Protein AF-A0A0L0T2F2-F1 (afdb_monomer)

Secondary structure (DSSP, 8-state):
------------------------STTSSS-TTT-PPPTTSPPPP-S-PPPTT---S------TT--HHHHHH-----PPPTT-PPPB-HHHHHHHHHHTT--SHHHHHHHHHHS-PBPP---TTTS--TTTS----HHHH-TT---SPPPPPPPPHHHHHTTHHHHHHHHHHHHHHHHHHHHHHHHHT----GGGGSPP--PPPP----GGGS-TTTS---GGGTTPPPSS-TT-----

Nearest PDB structures (foldseek):
  8iyj-assembly1_J2  TM=2.774E-01  e=7.964E-08  Mus musculus
  8g2z-assembly1_5H  TM=3.128E-01  e=9.846E-07  Tetrahymena thermophila CU428
  8iyj-assembly1_J3  TM=2.813E-01  e=6.270E-07  Mus musculus
  8iyj-assembly1_J4  TM=2.784E-01  e=2.763E-06  Mus musculus
  9cpc-assembly1_5X  TM=2.469E-01  e=6.687E-07  Sus scrofa

Structure (mmCIF, N/CA/C/O backbone):
data_AF-A0A0L0T2F2-F1
#
_entry.id   AF-A0A0L0T2F2-F1
#
loop_
_atom_site.group_PDB
_atom_site.id
_atom_site.type_symbol
_atom_site.label_atom_id
_atom_site.label_alt_id
_atom_site.label_comp_id
_atom_site.label_asym_id
_atom_site.label_entity_id
_atom_site.label_seq_id
_atom_site.pdbx_PDB_ins_code
_atom_site.Cartn_x
_atom_site.Cartn_y
_atom_site.Cartn_z
_atom_site.occupancy
_atom_site.B_iso_or_equiv
_atom_site.auth_seq_id
_atom_site.auth_comp_id
_atom_site.auth_asym_id
_atom_site.auth_atom_id
_atom_site.pdbx_PDB_model_num
ATOM 1 N N . MET A 1 1 ? -26.646 -42.343 70.772 1.00 41.06 1 MET A N 1
ATOM 2 C CA . MET A 1 1 ? -25.331 -41.733 71.063 1.00 41.06 1 MET A CA 1
ATOM 3 C C . MET A 1 1 ? -25.138 -40.553 70.122 1.00 41.06 1 MET A C 1
ATOM 5 O O . MET A 1 1 ? -24.965 -40.763 68.932 1.00 41.06 1 MET A O 1
ATOM 9 N N . LEU A 1 2 ? -25.272 -39.330 70.637 1.00 42.78 2 LEU A N 1
ATOM 10 C CA . LEU A 1 2 ? -25.052 -38.066 69.923 1.00 42.78 2 LEU A CA 1
ATOM 11 C C . LEU A 1 2 ? -23.866 -37.360 70.599 1.00 42.78 2 LEU A C 1
ATOM 13 O O . LEU A 1 2 ? -23.831 -37.353 71.833 1.00 42.78 2 LEU A O 1
ATOM 17 N N . PRO A 1 3 ? -22.895 -36.795 69.862 1.00 50.59 3 PRO A N 1
ATOM 18 C CA . PRO A 1 3 ? -21.767 -36.121 70.483 1.00 50.59 3 PRO A CA 1
ATOM 19 C C . PRO A 1 3 ? -22.150 -34.724 70.990 1.00 50.59 3 PRO A C 1
ATOM 21 O O . PRO A 1 3 ? -22.833 -33.945 70.325 1.00 50.59 3 PRO A O 1
ATOM 24 N N . SER A 1 4 ? -21.684 -34.448 72.206 1.00 44.94 4 SER A N 1
ATOM 25 C CA . SER A 1 4 ? -21.848 -33.221 72.984 1.00 44.94 4 SER A CA 1
ATOM 26 C C . SER A 1 4 ? -21.108 -32.038 72.348 1.00 44.94 4 SER A C 1
ATOM 28 O O . SER A 1 4 ? -19.920 -32.126 72.039 1.00 44.94 4 SER A O 1
ATOM 30 N N . ALA A 1 5 ? -21.808 -30.918 72.158 1.00 49.09 5 ALA A N 1
ATOM 31 C CA . ALA A 1 5 ? -21.256 -29.693 71.592 1.00 49.09 5 ALA A CA 1
ATOM 32 C C . ALA A 1 5 ? -20.522 -28.865 72.663 1.00 49.09 5 ALA A C 1
ATOM 34 O O . ALA A 1 5 ? -21.134 -28.285 73.563 1.00 49.09 5 ALA A O 1
ATOM 35 N N . HIS A 1 6 ? -19.197 -28.758 72.541 1.00 45.25 6 HIS A N 1
ATOM 36 C CA . HIS A 1 6 ? -18.384 -27.853 73.350 1.00 45.25 6 HIS A CA 1
ATOM 37 C C . HIS A 1 6 ? -18.649 -26.384 72.984 1.00 45.25 6 HIS A C 1
ATOM 39 O O . HIS A 1 6 ? -18.250 -25.891 71.929 1.00 45.25 6 HIS A O 1
ATOM 45 N N . LYS A 1 7 ? -19.291 -25.658 73.902 1.00 45.12 7 LYS A N 1
ATOM 46 C CA . LYS A 1 7 ? -19.496 -24.206 73.838 1.00 45.12 7 LYS A CA 1
ATOM 47 C C . LYS A 1 7 ? -18.193 -23.495 74.240 1.00 45.12 7 LYS A C 1
ATOM 49 O O . LYS A 1 7 ? -17.866 -23.423 75.423 1.00 45.12 7 LYS A O 1
ATOM 54 N N . LYS A 1 8 ? -17.434 -22.970 73.271 1.00 47.53 8 LYS A N 1
ATOM 55 C CA . LYS A 1 8 ? -16.303 -22.065 73.545 1.00 47.53 8 LYS A CA 1
ATOM 56 C C . LYS A 1 8 ? -16.853 -20.747 74.101 1.00 47.53 8 LYS A C 1
ATOM 58 O O . LYS A 1 8 ? -17.561 -20.027 73.403 1.00 47.53 8 LYS A O 1
ATOM 63 N N . LYS A 1 9 ? -16.546 -20.440 75.364 1.00 42.75 9 LYS A N 1
ATOM 64 C CA . LYS A 1 9 ? -16.766 -19.111 75.948 1.00 42.75 9 LYS A CA 1
ATOM 65 C C . LYS A 1 9 ? -15.720 -18.169 75.349 1.00 42.75 9 LYS A C 1
ATOM 67 O O . LYS A 1 9 ? -14.550 -18.266 75.699 1.00 42.75 9 LYS A O 1
ATOM 72 N N . SER A 1 10 ? -16.120 -17.289 74.434 1.00 42.56 10 SER A N 1
ATOM 73 C CA . SER A 1 10 ? -15.288 -16.148 74.053 1.00 42.56 10 SER A CA 1
ATOM 74 C C . SER A 1 10 ? -15.302 -15.150 75.209 1.00 42.56 10 SER A C 1
ATOM 76 O O . SER A 1 10 ? -16.353 -14.601 75.543 1.00 42.56 10 SER A O 1
ATOM 78 N N . SER A 1 11 ? -14.152 -14.945 75.845 1.00 42.84 11 SER A N 1
ATOM 79 C CA . SER A 1 11 ? -13.936 -13.876 76.814 1.00 42.84 11 SER A CA 1
ATOM 80 C C . SER A 1 11 ? -14.129 -12.527 76.125 1.00 42.84 11 SER A C 1
ATOM 82 O O . SER A 1 11 ? -13.359 -12.165 75.235 1.00 42.84 11 SER A O 1
ATOM 84 N N . ALA A 1 12 ? -15.166 -11.793 76.524 1.00 38.34 12 ALA A N 1
ATOM 85 C CA . ALA A 1 12 ? -15.341 -10.404 76.136 1.00 38.34 12 ALA A CA 1
ATOM 86 C C . ALA A 1 12 ? -14.236 -9.579 76.809 1.00 38.34 12 ALA A C 1
ATOM 88 O O . ALA A 1 12 ? -14.260 -9.356 78.018 1.00 38.34 12 ALA A O 1
ATOM 89 N N . ILE A 1 13 ? -13.239 -9.175 76.024 1.00 35.88 13 ILE A N 1
ATOM 90 C CA . ILE A 1 13 ? -12.287 -8.140 76.417 1.00 35.88 13 ILE A CA 1
ATOM 91 C C . ILE A 1 13 ? -13.046 -6.819 76.317 1.00 35.88 13 ILE A C 1
ATOM 93 O O . ILE A 1 13 ? -13.280 -6.297 75.229 1.00 35.88 13 ILE A O 1
ATOM 97 N N . THR A 1 14 ? -13.482 -6.310 77.465 1.00 43.16 14 THR A N 1
ATOM 98 C CA . THR A 1 14 ? -14.065 -4.976 77.603 1.00 43.16 14 THR A CA 1
ATOM 99 C C . THR A 1 14 ? -12.946 -3.944 77.461 1.00 43.16 14 THR A C 1
ATOM 101 O O . THR A 1 14 ? -12.332 -3.541 78.445 1.00 43.16 14 THR A O 1
ATOM 104 N N . SER A 1 15 ? -12.634 -3.531 76.232 1.00 40.81 15 SER A N 1
ATOM 105 C CA . SER A 1 15 ? -11.804 -2.349 76.000 1.00 40.81 15 SER A CA 1
ATOM 106 C C . SER A 1 15 ? -12.685 -1.104 76.067 1.00 40.81 15 SER A C 1
ATOM 108 O O . SER A 1 15 ? -13.567 -0.916 75.229 1.00 40.81 15 SER A O 1
ATOM 110 N N . TYR A 1 16 ? -12.430 -0.270 77.073 1.00 36.91 16 TYR A N 1
ATOM 111 C CA . TYR A 1 16 ? -12.968 1.079 77.215 1.00 36.91 16 TYR A CA 1
ATOM 112 C C . TYR A 1 16 ? -12.728 1.889 75.933 1.00 36.91 16 TYR A C 1
ATOM 114 O O . TYR A 1 16 ? -11.604 2.292 75.642 1.00 36.91 16 TYR A O 1
ATOM 122 N N . ALA A 1 17 ? -13.790 2.158 75.182 1.00 36.34 17 ALA A N 1
ATOM 123 C CA . ALA A 1 17 ? -13.815 3.206 74.176 1.00 36.34 17 ALA A CA 1
ATOM 124 C C . ALA A 1 17 ? -15.160 3.918 74.300 1.00 36.34 17 ALA A C 1
ATOM 126 O O . ALA A 1 17 ? -16.213 3.291 74.227 1.00 36.34 17 ALA A O 1
ATOM 127 N N . ALA A 1 18 ? -15.075 5.215 74.577 1.00 38.19 18 ALA A N 1
ATOM 128 C CA . ALA A 1 18 ? -16.167 6.098 74.937 1.00 38.19 18 ALA A CA 1
ATOM 129 C C . ALA A 1 18 ? -17.415 5.930 74.055 1.00 38.19 18 ALA A C 1
ATOM 131 O O . ALA A 1 18 ? -17.359 6.033 72.827 1.00 38.19 18 ALA A O 1
ATOM 132 N N . ASP A 1 19 ? -18.543 5.738 74.736 1.00 43.72 19 ASP A N 1
ATOM 133 C CA . ASP A 1 19 ? -19.897 5.846 74.216 1.00 43.72 19 ASP A CA 1
ATOM 134 C C . ASP A 1 19 ? -20.134 7.236 73.601 1.00 43.72 19 ASP A C 1
ATOM 136 O O . ASP A 1 19 ? -20.563 8.175 74.270 1.00 43.72 19 ASP A O 1
ATOM 140 N N . PHE A 1 20 ? -19.909 7.370 72.295 1.00 37.53 20 PHE A N 1
ATOM 141 C CA . PHE A 1 20 ? -20.473 8.459 71.503 1.00 37.53 20 PHE A CA 1
ATOM 142 C C . PHE A 1 20 ? -21.606 7.917 70.635 1.00 37.53 20 PHE A C 1
ATOM 144 O O . PHE A 1 20 ? -21.408 7.521 69.491 1.00 37.53 20 PHE A O 1
ATOM 151 N N . GLY A 1 21 ? -22.816 7.944 71.196 1.00 39.81 21 GLY A N 1
ATOM 152 C CA . GLY A 1 21 ? -24.065 7.928 70.438 1.00 39.81 21 GLY A CA 1
ATOM 153 C C . GLY A 1 21 ? -24.438 6.583 69.820 1.00 39.81 21 GLY A C 1
ATOM 154 O O . GLY A 1 21 ? -24.109 6.285 68.674 1.00 39.81 21 GLY A O 1
ATOM 155 N N . ARG A 1 22 ? -25.272 5.818 70.531 1.00 43.34 22 ARG A N 1
ATOM 156 C CA . ARG A 1 22 ? -26.102 4.786 69.900 1.00 43.34 22 ARG A CA 1
ATOM 157 C C . ARG A 1 22 ? -26.956 5.424 68.799 1.00 43.34 22 ARG A C 1
ATOM 159 O O . ARG A 1 22 ? -27.932 6.105 69.099 1.00 43.34 22 ARG A O 1
ATOM 166 N N . VAL A 1 23 ? -26.649 5.136 67.535 1.00 42.62 23 VAL A N 1
ATOM 167 C CA . VAL A 1 23 ? -27.650 5.187 66.465 1.00 42.62 23 VAL A CA 1
ATOM 168 C C . VAL A 1 23 ? -28.259 3.796 66.373 1.00 42.62 23 VAL A C 1
ATOM 170 O O . VAL A 1 23 ? -27.690 2.863 65.813 1.00 42.62 23 VAL A O 1
ATOM 173 N N . SER A 1 24 ? -29.416 3.665 67.012 1.00 46.19 24 SER A N 1
ATOM 174 C CA . SER A 1 24 ? -30.336 2.559 66.796 1.00 46.19 24 SER A CA 1
ATOM 175 C C . SER A 1 24 ? -30.819 2.567 65.337 1.00 46.19 24 SER A C 1
ATOM 177 O O . SER A 1 24 ? -31.112 3.614 64.761 1.00 46.19 24 SER A O 1
ATOM 179 N N . SER A 1 25 ? -30.952 1.369 64.775 1.00 48.41 25 SER A N 1
ATOM 180 C CA . SER A 1 25 ? -31.388 1.029 63.418 1.00 48.41 25 SER A CA 1
ATOM 181 C C . SER A 1 25 ? -30.290 0.994 62.343 1.00 48.41 25 SER A C 1
ATOM 183 O O . SER A 1 25 ? -29.697 1.987 61.928 1.00 48.41 25 SER A O 1
ATOM 185 N N . SER A 1 26 ? -30.120 -0.205 61.796 1.00 53.88 26 SER A N 1
ATOM 186 C CA . SER A 1 26 ? -29.356 -0.567 60.599 1.00 53.88 26 SER A CA 1
ATOM 187 C C . SER A 1 26 ? -29.778 0.166 59.311 1.00 53.88 26 SER A C 1
ATOM 189 O O . SER A 1 26 ? -29.287 -0.161 58.235 1.00 53.88 26 SER A O 1
ATOM 191 N N . ARG A 1 27 ? -30.678 1.157 59.387 1.00 52.94 27 ARG A N 1
ATOM 192 C CA . ARG A 1 27 ? -31.197 1.908 58.233 1.00 52.94 27 ARG A CA 1
ATOM 193 C C . ARG A 1 27 ? -30.375 3.155 57.894 1.00 52.94 27 ARG A C 1
ATOM 195 O O . ARG A 1 27 ? -30.535 3.700 56.810 1.00 52.94 27 ARG A O 1
ATOM 202 N N . GLY A 1 28 ? -29.506 3.610 58.802 1.00 54.53 28 GLY A N 1
ATOM 203 C CA . GLY A 1 28 ? -28.673 4.801 58.596 1.00 54.53 28 GLY A CA 1
ATOM 204 C C . GLY A 1 28 ? -27.352 4.547 57.864 1.00 54.53 28 GLY A C 1
ATOM 205 O O . GLY A 1 28 ? -26.747 5.500 57.395 1.00 54.53 28 GLY A O 1
ATOM 206 N N . ALA A 1 29 ? -26.900 3.292 57.755 1.00 61.50 29 ALA A N 1
ATOM 207 C CA . ALA A 1 29 ? -25.577 2.964 57.210 1.00 61.50 29 ALA A CA 1
ATOM 208 C C . ALA A 1 29 ? -25.513 2.954 55.670 1.00 61.50 29 ALA A C 1
ATOM 210 O O . ALA A 1 29 ? -24.441 3.146 55.107 1.00 61.50 29 ALA A O 1
ATOM 211 N N . SER A 1 30 ? -26.645 2.751 54.986 1.00 67.31 30 SER A N 1
ATOM 212 C CA . SER A 1 30 ? -26.715 2.760 53.517 1.00 67.31 30 SER A CA 1
ATOM 213 C C . SER A 1 30 ? -27.024 4.138 52.925 1.00 67.31 30 SER A C 1
ATOM 215 O O . SER A 1 30 ? -26.712 4.398 51.765 1.00 67.31 30 SER A O 1
ATOM 217 N N . ASN A 1 31 ? -27.630 5.041 53.706 1.00 79.75 31 ASN A N 1
ATOM 218 C CA . ASN A 1 31 ? -27.996 6.374 53.238 1.00 79.75 31 ASN A CA 1
ATOM 219 C C . ASN A 1 31 ? -26.844 7.362 53.463 1.00 79.75 31 ASN A C 1
ATOM 221 O O . ASN A 1 31 ? -26.606 7.816 54.583 1.00 79.75 31 ASN A O 1
ATOM 225 N N . THR A 1 32 ? -26.179 7.751 52.375 1.00 80.56 32 THR A N 1
ATOM 226 C CA . THR A 1 32 ? -25.014 8.6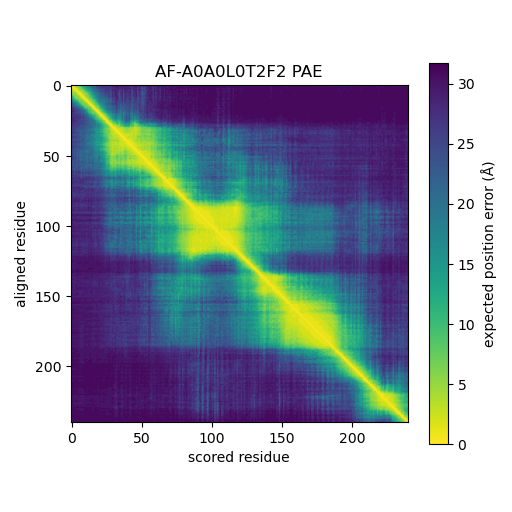52 52.367 1.00 80.56 32 THR A CA 1
ATOM 227 C C . THR A 1 32 ? -25.268 10.021 53.005 1.00 80.56 32 THR A C 1
ATOM 229 O O . THR A 1 32 ? -24.313 10.668 53.440 1.00 80.56 32 THR A O 1
ATOM 232 N N . LEU A 1 33 ? -26.529 10.463 53.078 1.00 81.94 33 LEU A N 1
ATOM 233 C CA . LEU A 1 33 ? -26.928 11.745 53.666 1.00 81.94 33 LEU A CA 1
ATOM 234 C C . LEU A 1 33 ? -27.026 11.692 55.196 1.00 81.94 33 LEU A C 1
ATOM 236 O O . LEU A 1 33 ? -26.877 12.715 55.857 1.00 81.94 33 LEU A O 1
ATOM 240 N N . LEU A 1 34 ? -27.279 10.508 55.760 1.00 82.81 34 LEU A N 1
ATOM 241 C CA . LEU A 1 34 ? -27.463 10.313 57.203 1.00 82.81 34 LEU A CA 1
ATOM 242 C C . LEU A 1 34 ? -26.160 9.917 57.914 1.00 82.81 34 LEU A C 1
ATOM 244 O O . LEU A 1 34 ? -26.067 10.004 59.140 1.00 82.81 34 LEU A O 1
ATOM 248 N N . VAL A 1 35 ? -25.142 9.505 57.155 1.00 81.81 35 VAL A N 1
ATOM 249 C CA . VAL A 1 35 ? -23.840 9.085 57.680 1.00 81.81 35 VAL A CA 1
ATOM 250 C C . VAL A 1 35 ? -22.965 10.305 57.973 1.00 81.81 35 VAL A C 1
ATOM 252 O O . VAL A 1 35 ? -22.478 10.991 57.071 1.00 81.81 35 VAL A O 1
ATOM 255 N N . LYS A 1 36 ? -22.726 10.557 59.263 1.00 83.50 36 LYS A N 1
ATOM 256 C CA . LYS A 1 36 ? -21.831 11.623 59.734 1.00 83.50 36 LYS A CA 1
ATOM 257 C C . LYS A 1 36 ? -20.381 11.300 59.368 1.00 83.50 36 LYS A C 1
ATOM 259 O O . LYS A 1 36 ? -19.914 10.186 59.598 1.00 83.50 36 LYS A O 1
ATOM 264 N N . SER A 1 37 ? -19.659 12.280 58.824 1.00 82.06 37 SER A N 1
ATOM 265 C CA . SER A 1 37 ? -18.233 12.119 58.531 1.00 82.06 37 SER A CA 1
ATOM 266 C C . SER A 1 37 ? -17.421 12.159 59.829 1.00 82.06 37 SER A C 1
ATOM 268 O O . SER A 1 37 ? -17.512 13.155 60.550 1.00 82.06 37 SER A O 1
ATOM 270 N N . PRO A 1 38 ? -16.608 11.136 60.136 1.00 84.38 38 PRO A N 1
ATOM 271 C CA . PRO A 1 38 ? -15.647 11.228 61.227 1.00 84.38 38 PRO A CA 1
ATOM 272 C C . PRO A 1 38 ? -14.576 12.276 60.892 1.00 84.38 38 PRO A C 1
ATOM 274 O O . PRO A 1 38 ? -14.114 12.366 59.754 1.00 84.38 38 PRO A O 1
ATOM 277 N N . VAL A 1 39 ? -14.173 13.072 61.882 1.00 89.56 39 VAL A N 1
ATOM 278 C CA . VAL A 1 39 ? -13.089 14.051 61.718 1.00 89.56 39 VAL A CA 1
ATOM 279 C C . VAL A 1 39 ? -11.751 13.311 61.667 1.00 89.56 39 VAL A C 1
ATOM 281 O O . VAL A 1 39 ? -11.496 12.426 62.482 1.00 89.56 39 VAL A O 1
ATOM 284 N N . GLY A 1 40 ? -10.905 13.651 60.691 1.00 90.69 40 GLY A N 1
ATOM 285 C CA . GLY A 1 40 ? -9.560 13.079 60.546 1.00 90.69 40 GLY A CA 1
ATOM 286 C C . GLY A 1 40 ? -9.499 11.651 59.987 1.00 90.69 40 GLY A C 1
ATOM 287 O O . GLY A 1 40 ? -8.421 11.067 59.952 1.00 90.69 40 GLY A O 1
ATOM 288 N N . LYS A 1 41 ? -10.622 11.073 59.538 1.00 86.81 41 LYS A N 1
ATOM 289 C CA . LYS A 1 41 ? -10.670 9.760 58.872 1.00 86.81 41 LYS A CA 1
ATOM 290 C C . LYS A 1 41 ? -11.384 9.864 57.527 1.00 86.81 41 LYS A C 1
ATOM 292 O O . LYS A 1 41 ? -12.174 10.779 57.301 1.00 86.81 41 LYS A O 1
ATOM 297 N N . ALA A 1 42 ? -11.129 8.901 56.644 1.00 84.94 42 ALA A N 1
ATOM 298 C CA . ALA A 1 42 ? -11.908 8.762 55.420 1.00 84.94 42 ALA A CA 1
ATOM 299 C C . ALA A 1 42 ? -13.391 8.520 55.751 1.00 84.94 42 ALA A C 1
ATOM 301 O O . ALA A 1 42 ? -13.722 7.886 56.760 1.00 84.94 42 ALA A O 1
ATOM 302 N N . ARG A 1 43 ? -14.289 9.027 54.898 1.00 83.88 43 ARG A N 1
ATOM 303 C CA . ARG A 1 43 ? -15.729 8.781 55.041 1.00 83.88 43 ARG A CA 1
ATOM 304 C C . ARG A 1 43 ? -15.986 7.270 54.960 1.00 83.88 43 ARG A C 1
ATOM 306 O O . ARG A 1 43 ? -15.461 6.634 54.045 1.00 83.88 43 ARG A O 1
ATOM 313 N N . PRO A 1 44 ? -16.776 6.694 55.879 1.00 81.50 44 PRO A N 1
ATOM 314 C CA . PRO A 1 44 ? -17.091 5.275 55.828 1.00 81.50 44 PRO A CA 1
ATOM 315 C C . PRO A 1 44 ? -17.911 4.963 54.573 1.00 81.50 44 PRO A C 1
ATOM 317 O O . PRO A 1 44 ? -18.705 5.786 54.103 1.00 81.50 44 PRO A O 1
ATOM 320 N N . THR A 1 45 ? -17.711 3.773 54.017 1.00 84.44 45 THR A N 1
ATOM 321 C CA . THR A 1 45 ? -18.448 3.339 52.834 1.00 84.44 45 THR A CA 1
ATOM 322 C C . THR A 1 45 ? -19.907 3.069 53.188 1.00 84.44 45 THR A C 1
ATOM 324 O O . THR A 1 45 ? -20.220 2.451 54.200 1.00 84.44 45 THR A O 1
ATOM 327 N N . CYS A 1 46 ? -20.815 3.567 52.349 1.00 84.12 46 CYS A N 1
ATOM 328 C CA . CYS A 1 46 ? -22.263 3.361 52.494 1.00 84.12 46 CYS A CA 1
ATOM 329 C C . CYS A 1 46 ? -22.774 2.223 51.592 1.00 84.12 46 CYS A C 1
ATOM 331 O O . CYS A 1 46 ? -23.976 2.019 51.445 1.00 84.12 46 CYS A O 1
ATOM 333 N N . TYR A 1 47 ? -21.850 1.503 50.953 1.00 84.19 47 TYR A N 1
ATOM 334 C CA . TYR A 1 47 ? -22.123 0.408 50.034 1.00 84.19 47 TYR A CA 1
ATOM 335 C C . TYR A 1 47 ? -21.549 -0.883 50.599 1.00 84.19 47 TYR A C 1
ATOM 337 O O . TYR A 1 47 ? -20.520 -0.868 51.278 1.00 84.19 47 TYR A O 1
ATOM 345 N N . THR A 1 48 ? -22.190 -2.002 50.276 1.00 85.31 48 THR A N 1
ATOM 346 C CA . THR A 1 48 ? -21.651 -3.328 50.566 1.00 85.31 48 THR A CA 1
ATOM 347 C C . THR A 1 48 ? -20.408 -3.537 49.714 1.00 85.31 48 THR A C 1
ATOM 349 O O . THR A 1 48 ? -20.500 -3.733 48.502 1.00 85.31 48 THR A O 1
ATOM 352 N N . LEU A 1 49 ? -19.241 -3.432 50.344 1.00 87.12 49 LEU A N 1
ATOM 353 C CA . LEU A 1 49 ? -17.983 -3.717 49.680 1.00 87.12 49 LEU A CA 1
ATOM 354 C C . LEU A 1 49 ? -17.762 -5.235 49.589 1.00 87.12 49 LEU A C 1
ATOM 356 O O . LEU A 1 49 ? -18.215 -5.976 50.467 1.00 87.12 49 LEU A O 1
ATOM 360 N N . PRO A 1 50 ? -17.064 -5.698 48.541 1.00 92.06 50 PRO A N 1
ATOM 361 C CA . PRO A 1 50 ? -16.494 -7.038 48.492 1.00 92.06 50 PRO A CA 1
ATOM 362 C C . PRO A 1 50 ? -15.639 -7.373 49.728 1.00 92.06 50 PRO A C 1
ATOM 364 O O . PRO A 1 50 ? -15.209 -6.481 50.458 1.00 92.06 50 PRO A O 1
ATOM 367 N N . CYS A 1 51 ? -15.387 -8.671 49.935 1.00 90.31 51 CYS A N 1
ATOM 368 C CA . CYS A 1 51 ? -14.507 -9.180 50.995 1.00 90.31 51 CYS A CA 1
ATOM 369 C C . CYS A 1 51 ? -13.133 -8.482 50.983 1.00 90.3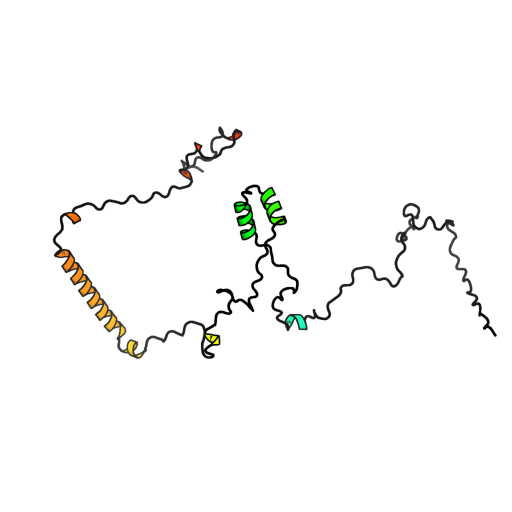1 51 CYS A C 1
ATOM 371 O O . CYS A 1 51 ? -12.682 -8.039 49.930 1.00 90.31 51 CYS A O 1
ATOM 373 N N . ASP A 1 52 ? -12.449 -8.449 52.127 1.00 90.94 52 ASP A N 1
ATOM 374 C CA . ASP A 1 52 ? -11.151 -7.776 52.311 1.00 90.94 52 ASP A CA 1
ATOM 375 C C . ASP A 1 52 ? -10.038 -8.325 51.389 1.00 90.94 52 ASP A C 1
ATOM 377 O O . ASP A 1 52 ? -9.085 -7.631 51.056 1.00 90.94 52 ASP A O 1
ATOM 381 N N . GLU A 1 53 ? -10.196 -9.553 50.884 1.00 95.12 53 GLU A N 1
ATOM 382 C CA . GLU A 1 53 ? -9.293 -10.158 49.890 1.00 95.12 53 GLU A CA 1
ATOM 383 C C . GLU A 1 53 ? -9.516 -9.648 48.450 1.00 95.12 53 GLU A C 1
ATOM 385 O O . GLU A 1 53 ? -8.786 -10.015 47.525 1.00 95.12 53 GLU A O 1
ATOM 390 N N . HIS A 1 54 ? -10.537 -8.822 48.213 1.00 93.25 54 HIS A N 1
ATOM 391 C CA . HIS A 1 54 ? -10.842 -8.301 46.887 1.00 93.25 54 HIS A CA 1
ATOM 392 C C . HIS A 1 54 ? -9.878 -7.181 46.485 1.00 93.25 54 HIS A C 1
ATOM 394 O O . HIS A 1 54 ? -9.878 -6.086 47.048 1.00 93.25 54 HIS A O 1
ATOM 400 N N . VAL A 1 55 ? -9.111 -7.426 45.425 1.00 93.56 55 VAL A N 1
ATOM 401 C CA . VAL A 1 55 ? -8.241 -6.415 44.821 1.00 93.56 55 VAL A CA 1
ATOM 402 C C . VAL A 1 55 ? -9.036 -5.584 43.819 1.00 93.56 55 VAL A C 1
ATOM 404 O O . VAL A 1 55 ? -9.474 -6.086 42.784 1.00 93.56 55 VAL A O 1
ATOM 407 N N . TYR A 1 56 ? -9.185 -4.294 44.107 1.00 91.00 56 TYR A N 1
ATOM 408 C CA . TYR A 1 56 ? -9.803 -3.346 43.185 1.00 91.00 56 TYR A CA 1
ATOM 409 C C . TYR A 1 56 ? -8.888 -3.036 41.994 1.00 91.00 56 TYR A C 1
ATOM 411 O O . TYR A 1 56 ? -7.665 -2.968 42.114 1.00 91.00 56 TYR A O 1
ATOM 419 N N . GLY A 1 57 ? -9.504 -2.782 40.841 1.00 93.19 57 GLY A N 1
ATOM 420 C CA . GLY A 1 57 ? -8.814 -2.434 39.600 1.00 93.19 57 GLY A CA 1
ATOM 421 C C . GLY A 1 57 ? -8.958 -3.502 38.519 1.00 93.19 57 GLY A C 1
ATOM 422 O O . GLY A 1 57 ? -9.526 -4.572 38.725 1.00 93.19 57 GLY A O 1
ATOM 423 N N . LYS A 1 58 ? -8.464 -3.193 37.317 1.00 89.62 58 LYS A N 1
ATOM 424 C CA . LYS A 1 58 ? -8.461 -4.135 36.196 1.00 89.62 58 LYS A CA 1
ATOM 425 C C . LYS A 1 58 ? -7.155 -4.919 36.211 1.00 89.62 58 LYS A C 1
ATOM 427 O O . LYS A 1 58 ? -6.092 -4.338 35.998 1.00 89.62 58 LYS A O 1
ATOM 432 N N . LYS A 1 59 ? -7.233 -6.236 36.412 1.00 88.56 59 LYS A N 1
ATOM 433 C CA . LYS A 1 59 ? -6.075 -7.114 36.230 1.00 88.56 59 LYS A CA 1
ATOM 434 C C . LYS A 1 59 ? -5.580 -6.993 34.787 1.00 88.56 59 LYS A C 1
ATOM 436 O O . LYS A 1 59 ? -6.357 -7.098 33.839 1.00 88.56 59 LYS A O 1
ATOM 441 N N . VAL A 1 60 ? -4.285 -6.740 34.626 1.00 86.88 60 VAL A N 1
ATOM 442 C CA . VAL A 1 60 ? -3.645 -6.784 33.311 1.00 86.88 60 VAL A CA 1
ATOM 443 C C . VAL A 1 60 ? -3.353 -8.245 33.004 1.00 86.88 60 VAL A C 1
ATOM 445 O O . VAL A 1 60 ? -2.357 -8.801 33.468 1.00 86.88 60 VAL A O 1
ATOM 448 N N . ASP A 1 61 ? -4.243 -8.872 32.242 1.00 83.25 61 ASP A N 1
ATOM 449 C CA . ASP A 1 61 ? -4.031 -10.222 31.735 1.00 83.25 61 ASP A CA 1
ATOM 450 C C . ASP A 1 61 ? -2.958 -10.177 30.647 1.00 83.25 61 ASP A C 1
ATOM 452 O O . ASP A 1 61 ? -3.228 -9.915 29.474 1.00 83.25 61 ASP A O 1
ATOM 456 N N . ARG A 1 62 ? -1.703 -10.395 31.049 1.00 80.69 62 ARG A N 1
ATOM 457 C CA . ARG A 1 62 ? -0.617 -10.618 30.096 1.00 80.69 62 ARG A CA 1
ATOM 458 C C . ARG A 1 62 ? -0.836 -11.974 29.451 1.00 80.69 62 ARG A C 1
ATOM 460 O O . ARG A 1 62 ? -0.898 -12.986 30.152 1.00 80.69 62 ARG A O 1
ATOM 467 N N . ARG A 1 63 ? -0.937 -12.007 28.122 1.00 80.00 63 ARG A N 1
ATOM 468 C CA . ARG A 1 63 ? -0.961 -13.287 27.422 1.00 80.00 63 ARG A CA 1
ATOM 469 C C . ARG A 1 63 ? 0.390 -13.975 27.634 1.00 80.00 63 ARG A C 1
ATOM 471 O O . ARG A 1 63 ? 1.420 -13.336 27.423 1.00 80.00 63 ARG A O 1
ATOM 478 N N . PRO A 1 64 ? 0.416 -15.267 27.998 1.00 79.06 64 PRO A N 1
ATOM 479 C CA . PRO A 1 64 ? 1.670 -16.002 28.198 1.00 79.06 64 PRO A CA 1
ATOM 480 C C . PRO A 1 64 ? 2.522 -16.087 26.917 1.00 79.06 64 PRO A C 1
ATOM 482 O O . PRO A 1 64 ? 3.719 -16.375 26.963 1.00 79.06 64 PRO A O 1
ATOM 485 N N . ASP A 1 65 ? 1.922 -15.811 25.758 1.00 76.19 65 ASP A N 1
ATOM 486 C CA . ASP A 1 65 ? 2.583 -15.857 24.456 1.00 76.19 65 ASP A CA 1
ATOM 487 C C . ASP A 1 65 ? 3.214 -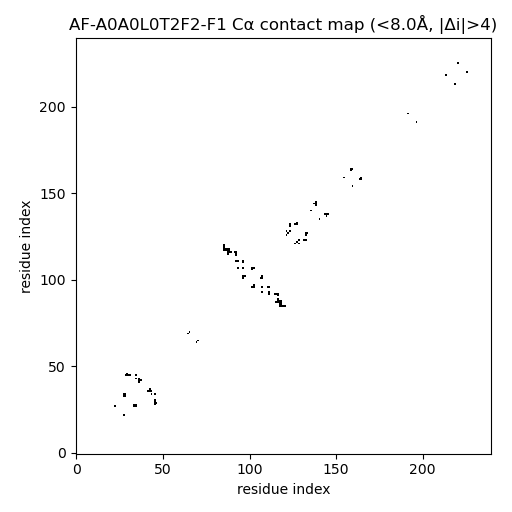14.532 24.014 1.00 76.19 65 ASP A C 1
ATOM 489 O O . ASP A 1 65 ? 4.039 -14.528 23.107 1.00 76.19 65 ASP A O 1
ATOM 493 N N . GLU A 1 66 ? 2.922 -13.423 24.692 1.00 77.06 66 GLU A N 1
ATOM 494 C CA . GLU A 1 66 ? 3.442 -12.087 24.364 1.00 77.06 66 GLU A CA 1
ATOM 495 C C . GLU A 1 66 ? 4.755 -11.784 25.111 1.00 77.06 66 GLU A C 1
ATOM 497 O O . GLU A 1 66 ? 4.979 -10.688 25.620 1.00 77.06 66 GLU A O 1
ATOM 502 N N . THR A 1 67 ? 5.645 -12.775 25.215 1.00 84.31 67 THR A N 1
ATOM 503 C CA . THR A 1 67 ? 6.986 -12.569 25.789 1.00 84.31 67 THR A CA 1
ATOM 504 C C . THR A 1 67 ? 7.897 -11.915 24.752 1.00 84.31 67 THR A C 1
ATOM 506 O O . THR A 1 67 ? 7.872 -12.316 23.590 1.00 84.31 67 THR A O 1
ATOM 509 N N . THR A 1 68 ? 8.764 -10.982 25.161 1.00 83.06 68 THR A N 1
ATOM 510 C CA . THR A 1 68 ? 9.715 -10.285 24.271 1.00 83.06 68 THR A CA 1
ATOM 511 C C . THR A 1 68 ? 10.493 -11.244 23.368 1.00 83.06 68 THR A C 1
ATOM 513 O O . THR A 1 68 ? 10.604 -11.004 22.172 1.00 83.06 68 THR A O 1
ATOM 516 N N . ALA A 1 69 ? 10.962 -12.370 23.917 1.00 83.19 69 ALA A N 1
ATOM 517 C CA . ALA A 1 69 ? 11.649 -13.406 23.150 1.00 83.19 69 ALA A CA 1
ATOM 518 C C . ALA A 1 69 ? 10.775 -13.971 22.015 1.00 83.19 69 ALA A C 1
ATOM 520 O O . ALA A 1 69 ? 11.202 -13.993 20.868 1.00 83.19 69 ALA A O 1
ATOM 521 N N . LYS A 1 70 ? 9.523 -14.351 22.306 1.00 81.75 70 LYS A N 1
ATOM 522 C CA . LYS A 1 70 ? 8.588 -14.870 21.294 1.00 81.75 70 LYS A CA 1
ATOM 523 C C . LYS A 1 70 ? 8.305 -13.825 20.212 1.00 81.75 70 LYS A C 1
ATOM 525 O O . LYS A 1 70 ? 8.391 -14.152 19.036 1.00 81.75 70 LYS A O 1
ATOM 530 N N . VAL A 1 71 ? 8.050 -12.575 20.604 1.00 80.00 71 VAL A N 1
ATOM 531 C CA . VAL A 1 71 ? 7.744 -11.472 19.676 1.00 80.00 71 VAL A CA 1
ATOM 532 C C . VAL A 1 71 ? 8.917 -11.167 18.741 1.00 80.00 71 VAL A C 1
ATOM 534 O O . VAL A 1 71 ? 8.700 -10.937 17.556 1.00 80.00 71 VAL A O 1
ATOM 537 N N . LEU A 1 72 ? 10.153 -11.187 19.250 1.00 83.38 72 LEU A N 1
ATOM 538 C CA . LEU A 1 72 ? 11.348 -10.942 18.438 1.00 83.38 72 LEU A CA 1
ATOM 539 C C . LEU A 1 72 ? 11.681 -12.115 17.508 1.00 83.38 72 LEU A C 1
ATOM 541 O O . LEU A 1 72 ? 12.174 -11.895 16.405 1.00 83.38 72 LEU A O 1
ATOM 545 N N . THR A 1 73 ? 11.423 -13.356 17.930 1.00 83.75 73 THR A N 1
ATOM 546 C CA . THR A 1 73 ? 11.745 -14.552 17.137 1.00 83.75 73 THR A CA 1
ATOM 547 C C . THR A 1 73 ? 10.673 -14.882 16.094 1.00 83.75 73 THR A C 1
ATOM 549 O O . THR A 1 73 ? 10.994 -15.438 15.045 1.00 83.75 73 THR A O 1
ATOM 552 N N . SER A 1 74 ? 9.401 -14.552 16.333 1.00 74.38 74 SER A N 1
ATOM 553 C CA . SER A 1 74 ? 8.325 -14.867 15.393 1.00 74.38 74 SER A CA 1
ATOM 554 C C . SER A 1 74 ? 8.046 -13.714 14.429 1.00 74.38 74 SER A C 1
ATOM 556 O O . SER A 1 74 ? 7.406 -12.727 14.792 1.00 74.38 74 SER A O 1
ATOM 558 N N . TRP A 1 75 ? 8.417 -13.873 13.156 1.00 74.75 75 TRP A N 1
ATOM 559 C CA . TRP A 1 75 ? 7.877 -13.027 12.090 1.00 74.75 75 TRP A CA 1
ATOM 560 C C . TRP A 1 75 ? 6.445 -13.466 11.759 1.00 74.75 75 TRP A C 1
ATOM 562 O O . TRP A 1 75 ? 6.199 -14.279 10.864 1.00 74.75 75 TRP A O 1
ATOM 572 N N . GLN A 1 76 ? 5.465 -12.970 12.515 1.00 66.50 76 GLN A N 1
ATOM 573 C CA . GLN A 1 76 ? 4.061 -13.251 12.223 1.00 66.50 76 GLN A CA 1
ATOM 574 C C . GLN A 1 76 ? 3.578 -12.392 11.055 1.00 66.50 76 GLN A C 1
ATOM 576 O O . GLN A 1 76 ? 3.305 -11.200 11.177 1.00 66.50 76 GLN A O 1
ATOM 581 N N . THR A 1 77 ? 3.414 -13.037 9.902 1.00 69.44 77 THR A N 1
ATOM 582 C CA . THR A 1 77 ? 2.675 -12.453 8.777 1.00 69.44 77 THR A CA 1
ATOM 583 C C . THR A 1 77 ? 1.221 -12.245 9.205 1.00 69.44 77 THR A C 1
ATOM 585 O O . THR A 1 77 ? 0.642 -13.141 9.827 1.00 69.44 77 THR A O 1
ATOM 588 N N . LYS A 1 78 ? 0.631 -11.080 8.884 1.00 67.00 78 LYS A N 1
ATOM 589 C CA . LYS A 1 78 ? -0.772 -10.743 9.197 1.00 67.00 78 LYS A CA 1
ATOM 590 C C . LYS A 1 78 ? -1.695 -11.912 8.841 1.00 67.00 78 LYS A C 1
ATOM 592 O O . LYS A 1 78 ? -1.953 -12.173 7.669 1.00 67.00 78 LYS A O 1
ATOM 597 N N . GLN A 1 79 ? -2.207 -12.592 9.862 1.00 65.56 79 GLN A N 1
ATOM 598 C CA . GLN A 1 79 ? -3.212 -13.633 9.693 1.00 65.56 79 GLN A CA 1
ATOM 599 C C . GLN A 1 79 ? -4.558 -12.956 9.434 1.00 65.56 79 GLN A C 1
ATOM 601 O O . GLN A 1 79 ? -4.970 -12.074 10.193 1.00 65.56 79 GLN A O 1
ATOM 606 N N . LYS A 1 80 ? -5.251 -13.344 8.359 1.00 66.38 80 LYS A N 1
ATOM 607 C CA . LYS A 1 80 ? -6.644 -12.925 8.157 1.00 66.38 80 LYS A CA 1
ATOM 608 C C . LYS A 1 80 ? -7.467 -13.492 9.317 1.00 66.38 80 LYS A C 1
ATOM 610 O O . LYS A 1 80 ? -7.295 -14.659 9.675 1.00 66.38 80 LYS A O 1
ATOM 615 N N . SER A 1 81 ? -8.335 -12.689 9.935 1.00 68.31 81 SER A N 1
ATOM 616 C CA . SER A 1 81 ? -9.219 -13.241 10.963 1.00 68.31 81 SER A CA 1
ATOM 617 C C . SER A 1 81 ? -10.163 -14.245 10.296 1.00 68.31 81 SER A C 1
ATOM 619 O O . SER A 1 81 ? -10.724 -13.970 9.236 1.00 68.31 81 SER A O 1
ATOM 621 N N . LYS A 1 82 ? -10.307 -15.434 10.895 1.00 66.31 82 LYS A N 1
ATOM 622 C CA . LYS A 1 82 ? -11.078 -16.551 10.314 1.00 66.31 82 LYS A CA 1
ATOM 623 C C . LYS A 1 82 ? -12.534 -16.179 9.998 1.00 66.31 82 LYS A C 1
ATOM 625 O O . LYS A 1 82 ? -13.134 -16.768 9.113 1.00 66.31 82 LYS A O 1
ATOM 630 N N . ASN A 1 83 ? -13.057 -15.164 10.687 1.00 69.44 83 ASN A N 1
ATOM 631 C CA . ASN A 1 83 ? -14.427 -14.673 10.557 1.00 69.44 83 ASN A CA 1
ATOM 632 C C . ASN A 1 83 ? -14.488 -13.240 9.994 1.00 69.44 83 ASN A C 1
ATOM 634 O O . ASN A 1 83 ? -15.454 -12.522 10.252 1.00 69.44 83 ASN A O 1
ATOM 638 N N . ALA A 1 84 ? -13.451 -12.776 9.282 1.00 75.44 84 ALA A N 1
ATOM 639 C CA . ALA A 1 84 ? -13.481 -11.468 8.635 1.00 75.44 84 ALA A CA 1
ATOM 640 C C . ALA A 1 84 ? -14.584 -11.445 7.573 1.00 75.44 84 ALA A C 1
ATOM 642 O O . ALA A 1 84 ? -14.461 -12.051 6.509 1.00 75.44 84 ALA A O 1
ATOM 643 N N . VAL A 1 85 ? -15.658 -10.715 7.854 1.00 79.69 85 VAL A N 1
ATOM 644 C CA . VAL A 1 85 ? -16.685 -10.437 6.856 1.00 79.69 85 VAL A CA 1
ATOM 645 C C . VAL A 1 85 ? -16.081 -9.509 5.793 1.00 79.69 85 VAL A C 1
ATOM 647 O O . VAL A 1 85 ? -15.540 -8.462 6.160 1.00 79.69 85 VAL A O 1
ATOM 650 N N . PRO A 1 86 ? -16.156 -9.852 4.493 1.00 83.25 86 PRO A N 1
ATOM 651 C CA . PRO A 1 86 ? -15.661 -8.979 3.437 1.00 83.25 86 PRO A CA 1
ATOM 652 C C . PRO A 1 86 ? -16.352 -7.618 3.463 1.00 83.25 86 PRO A C 1
ATOM 654 O O . PRO A 1 86 ? -17.549 -7.514 3.749 1.00 83.25 86 PRO A O 1
ATOM 657 N N . SER A 1 87 ? -15.596 -6.578 3.114 1.00 87.81 87 SER A N 1
ATOM 658 C CA . SER A 1 87 ? -16.133 -5.232 2.938 1.00 87.81 87 SER A CA 1
ATOM 659 C C . SER A 1 87 ? -17.225 -5.200 1.866 1.00 87.81 87 SER A C 1
ATOM 661 O O . SER A 1 87 ? -17.258 -6.026 0.952 1.00 87.81 87 SER A O 1
ATOM 663 N N . LEU A 1 88 ? -18.130 -4.229 1.975 1.00 92.56 88 LEU A N 1
ATOM 664 C CA . LEU A 1 88 ? -19.145 -3.964 0.956 1.00 92.56 88 LEU A CA 1
ATOM 665 C C . LEU A 1 88 ? -18.497 -3.428 -0.328 1.00 92.56 88 LEU A C 1
ATOM 667 O O . LEU A 1 88 ? -17.531 -2.666 -0.272 1.00 92.56 88 LEU A O 1
ATOM 671 N N . ASP A 1 89 ? -19.046 -3.811 -1.477 1.00 94.00 89 ASP A N 1
ATOM 672 C CA . ASP A 1 89 ? -18.654 -3.303 -2.788 1.00 94.00 89 ASP A CA 1
ATOM 673 C C . ASP A 1 89 ? -19.557 -2.131 -3.190 1.00 94.00 89 ASP A C 1
ATOM 675 O O . ASP A 1 89 ? -20.577 -2.277 -3.865 1.00 94.00 89 ASP A O 1
ATOM 679 N N . TYR A 1 90 ? -19.167 -0.931 -2.768 1.00 93.50 90 TYR A N 1
ATOM 680 C CA . TYR A 1 90 ? -19.934 0.277 -3.059 1.00 93.50 90 TYR A CA 1
ATOM 681 C C . TYR A 1 90 ? -20.010 0.600 -4.554 1.00 93.50 90 TYR A C 1
ATOM 683 O O . TYR A 1 90 ? -20.954 1.264 -4.973 1.00 93.50 90 TYR A O 1
ATOM 691 N N . VAL A 1 91 ? -19.063 0.139 -5.376 1.00 94.06 91 VAL A N 1
ATOM 692 C CA . VAL A 1 91 ? -19.054 0.451 -6.811 1.00 94.06 91 VAL A CA 1
ATOM 693 C C . VAL A 1 91 ? -20.185 -0.285 -7.517 1.00 94.06 91 VAL A C 1
ATOM 695 O O . VAL A 1 91 ? -20.943 0.336 -8.262 1.00 94.06 91 VAL A O 1
ATOM 698 N N . SER A 1 92 ? -20.331 -1.589 -7.275 1.00 94.88 92 SER A N 1
ATOM 699 C CA . SER A 1 92 ? -21.444 -2.358 -7.844 1.00 94.88 92 SER A CA 1
ATOM 700 C C . SER A 1 92 ? -22.788 -1.897 -7.286 1.00 94.88 92 SER A C 1
ATOM 702 O O . SER A 1 92 ? -23.728 -1.697 -8.053 1.00 94.88 92 SER A O 1
ATOM 704 N N . MET A 1 93 ? -22.861 -1.624 -5.982 1.00 95.75 93 MET A N 1
ATOM 705 C CA . MET A 1 93 ? -24.084 -1.126 -5.353 1.00 95.75 93 MET A CA 1
ATOM 706 C C . MET A 1 93 ? -24.516 0.229 -5.930 1.00 95.75 93 MET A C 1
ATOM 708 O O . MET A 1 93 ? -25.688 0.395 -6.250 1.00 95.75 93 MET A O 1
ATOM 712 N N . ASN A 1 94 ? -23.587 1.168 -6.141 1.00 94.44 94 ASN A N 1
ATOM 713 C CA . ASN A 1 94 ? -23.897 2.469 -6.744 1.00 94.44 94 ASN A CA 1
ATOM 714 C C . ASN A 1 94 ? -24.309 2.347 -8.222 1.00 94.44 94 ASN A C 1
ATOM 716 O O . ASN A 1 94 ? -25.149 3.102 -8.701 1.00 94.44 94 ASN A O 1
ATOM 720 N N . LYS A 1 95 ? -23.756 1.385 -8.971 1.00 95.75 95 LYS A N 1
ATOM 721 C CA . LYS A 1 95 ? -24.240 1.104 -10.332 1.00 95.75 95 LYS A CA 1
ATOM 722 C C . LYS A 1 95 ? -25.691 0.633 -10.305 1.00 95.75 95 LYS A C 1
ATOM 724 O O . LYS A 1 95 ? -26.496 1.114 -11.093 1.00 95.75 95 LYS A O 1
ATOM 729 N N . LEU A 1 96 ? -26.046 -0.249 -9.371 1.00 95.06 96 LEU A N 1
ATOM 730 C CA . LEU A 1 96 ? -27.425 -0.713 -9.216 1.00 95.06 96 LEU A CA 1
ATOM 731 C C . LEU A 1 96 ? -28.379 0.401 -8.784 1.00 95.06 96 LEU A C 1
ATOM 733 O O . LEU A 1 96 ? -29.484 0.460 -9.310 1.00 95.06 96 LEU A O 1
ATOM 737 N N . THR A 1 97 ? -27.960 1.315 -7.900 1.00 96.31 97 THR A N 1
ATOM 738 C CA . THR A 1 97 ? -28.804 2.472 -7.548 1.00 96.31 97 THR A CA 1
ATOM 739 C C . THR A 1 97 ? -29.099 3.339 -8.768 1.00 96.31 97 THR A C 1
ATOM 741 O O . THR A 1 97 ? -30.228 3.789 -8.933 1.00 96.31 97 THR A O 1
ATOM 744 N N . LEU A 1 98 ? -28.107 3.534 -9.647 1.00 94.88 98 LEU A N 1
ATOM 745 C CA . LEU A 1 98 ? -28.293 4.272 -10.898 1.00 94.88 98 LEU A CA 1
ATOM 746 C C . LEU A 1 98 ? -29.197 3.516 -11.879 1.00 94.88 98 LEU A C 1
ATOM 748 O O . LEU A 1 98 ? -30.071 4.128 -12.482 1.00 94.88 98 LEU A O 1
ATOM 752 N N . HIS A 1 99 ? -29.047 2.193 -11.995 1.00 95.38 99 HIS A N 1
ATOM 753 C CA . HIS A 1 99 ? -29.947 1.364 -12.805 1.00 95.38 99 HIS A CA 1
ATOM 754 C C . HIS A 1 99 ? -31.392 1.371 -12.289 1.00 95.38 99 HIS A C 1
ATOM 756 O O . HIS A 1 99 ? -32.318 1.291 -13.088 1.00 95.38 99 HIS A O 1
ATOM 762 N N . ALA A 1 100 ? -31.591 1.517 -10.978 1.00 92.75 100 ALA A N 1
ATOM 763 C CA . ALA A 1 100 ? -32.903 1.687 -10.359 1.00 92.75 100 ALA A CA 1
ATOM 764 C C . ALA A 1 100 ? -33.461 3.122 -10.479 1.00 92.75 100 ALA A C 1
ATOM 766 O O . ALA A 1 100 ? -34.558 3.387 -9.995 1.00 92.75 100 ALA A O 1
ATOM 767 N N . GLY A 1 101 ? -32.719 4.057 -11.087 1.00 95.38 101 GLY A N 1
ATOM 768 C CA . GLY A 1 101 ? -33.129 5.457 -11.242 1.00 95.38 101 GLY A CA 1
ATOM 769 C C . GLY A 1 101 ? -33.031 6.299 -9.964 1.00 95.38 101 GLY A C 1
ATOM 770 O O . GLY A 1 101 ? -33.574 7.399 -9.911 1.00 95.38 101 GLY A O 1
ATOM 771 N N . ILE A 1 102 ? -32.342 5.816 -8.925 1.00 94.31 102 ILE A N 1
ATOM 772 C CA . ILE A 1 102 ? -32.240 6.494 -7.629 1.00 94.31 102 ILE A CA 1
ATOM 773 C C . ILE A 1 102 ? -31.033 7.437 -7.633 1.00 94.31 102 ILE A C 1
ATOM 775 O O . ILE A 1 102 ? -29.886 7.034 -7.413 1.00 94.31 102 ILE A O 1
ATOM 779 N N . VAL A 1 103 ? -31.302 8.721 -7.860 1.00 93.12 103 VAL A N 1
ATOM 780 C CA . VAL A 1 103 ? -30.281 9.783 -7.866 1.00 93.12 103 VAL A CA 1
ATOM 781 C C . VAL A 1 103 ? -30.118 10.423 -6.479 1.00 93.12 103 VAL A C 1
ATOM 783 O O . VAL A 1 103 ? -29.041 10.923 -6.155 1.00 93.12 103 VAL A O 1
ATOM 786 N N . ASP A 1 104 ? -31.134 10.320 -5.618 1.00 95.56 104 ASP A N 1
ATOM 787 C CA . ASP A 1 104 ? -31.137 10.939 -4.291 1.00 95.56 104 ASP A CA 1
ATOM 788 C C . ASP A 1 104 ? -30.147 10.283 -3.313 1.00 95.56 104 ASP A C 1
ATOM 790 O O . ASP A 1 104 ? -30.165 9.059 -3.143 1.00 95.56 104 ASP A O 1
ATOM 794 N N . PRO A 1 105 ? -29.348 11.062 -2.555 1.00 91.69 105 PRO A N 1
ATOM 795 C CA . PRO A 1 105 ? -28.371 10.517 -1.607 1.00 91.69 105 PRO A CA 1
ATOM 796 C C . PRO A 1 105 ? -28.989 9.621 -0.525 1.00 91.69 105 PRO A C 1
ATOM 798 O O . PRO A 1 105 ? -28.410 8.601 -0.141 1.00 91.69 105 PRO A O 1
ATOM 801 N N . LYS A 1 106 ? -30.180 9.991 -0.037 1.00 96.00 106 LYS A N 1
ATOM 802 C CA . LYS A 1 106 ? -30.905 9.227 0.987 1.00 96.00 106 LYS A CA 1
ATOM 803 C C . LYS A 1 106 ? -31.442 7.912 0.418 1.00 96.00 106 LYS A C 1
ATOM 805 O O . LYS A 1 106 ? -31.230 6.863 1.022 1.00 96.00 106 LYS A O 1
ATOM 810 N N . GLY A 1 107 ? -32.018 7.956 -0.784 1.00 94.25 107 GLY A N 1
ATOM 811 C CA . GLY A 1 107 ? -32.464 6.761 -1.500 1.00 94.25 107 GLY A CA 1
ATOM 812 C C . GLY A 1 107 ? -31.304 5.820 -1.830 1.00 94.25 107 GLY A C 1
ATOM 813 O O . GLY A 1 107 ? -31.422 4.610 -1.662 1.00 94.25 107 GLY A O 1
ATOM 814 N N . GLN A 1 108 ? -30.139 6.355 -2.209 1.00 95.31 108 GLN A N 1
ATOM 815 C CA . GLN A 1 108 ? -28.936 5.546 -2.416 1.00 95.31 108 GLN A CA 1
ATOM 816 C C . GLN A 1 108 ? -28.489 4.858 -1.124 1.00 95.31 108 GLN A C 1
ATOM 818 O O . GLN A 1 108 ? -28.101 3.692 -1.149 1.00 95.31 108 GLN A O 1
ATOM 823 N N . TYR A 1 109 ? -28.538 5.540 0.023 1.00 94.81 109 TYR A N 1
ATOM 824 C CA . TYR A 1 109 ? -28.228 4.921 1.314 1.00 94.81 109 TYR A CA 1
ATOM 825 C C . TYR A 1 109 ? -29.196 3.778 1.658 1.00 94.81 109 TYR A C 1
ATOM 827 O O . TYR A 1 109 ? -28.751 2.683 2.007 1.00 94.81 109 TYR A O 1
ATOM 835 N N . GLU A 1 110 ? -30.500 4.001 1.513 1.00 96.12 110 GLU A N 1
ATOM 836 C CA . GLU A 1 110 ? -31.532 2.997 1.793 1.00 96.12 110 GLU A CA 1
ATOM 837 C C . GLU A 1 110 ? -31.421 1.794 0.850 1.00 96.12 110 GLU A C 1
ATOM 839 O O . GLU A 1 110 ? -31.397 0.648 1.302 1.00 96.12 110 GLU A O 1
ATOM 844 N N . HIS A 1 111 ? -31.218 2.039 -0.445 1.00 95.12 111 HIS A N 1
ATOM 845 C CA . HIS A 1 111 ? -31.011 0.985 -1.431 1.00 95.12 111 HIS A CA 1
ATOM 846 C C . HIS A 1 111 ? -29.761 0.149 -1.126 1.00 95.12 111 HIS A C 1
ATOM 848 O O . HIS A 1 111 ? -29.791 -1.076 -1.241 1.00 95.12 111 HIS A O 1
ATOM 854 N N . ARG A 1 112 ? -28.669 0.785 -0.678 1.00 94.81 112 ARG A N 1
ATOM 855 C CA . ARG A 1 112 ? -27.450 0.089 -0.241 1.00 94.81 112 ARG A CA 1
ATOM 856 C C . ARG A 1 112 ? -27.673 -0.780 1.000 1.00 94.81 112 ARG A C 1
ATOM 858 O O . ARG A 1 112 ? -27.041 -1.825 1.127 1.00 94.81 112 ARG A O 1
ATOM 865 N N . LYS A 1 113 ? -28.562 -0.367 1.904 1.00 94.12 113 LYS A N 1
ATOM 866 C CA . LYS A 1 113 ? -28.923 -1.140 3.101 1.00 94.12 113 LYS A CA 1
ATOM 867 C C . LYS A 1 113 ? -29.763 -2.374 2.755 1.00 94.12 113 LYS A C 1
ATOM 869 O O . LYS A 1 113 ? -29.560 -3.420 3.364 1.00 94.12 113 LYS A O 1
ATOM 874 N N . LEU A 1 114 ? -30.677 -2.247 1.793 1.00 94.62 114 LEU A N 1
ATOM 875 C CA . LEU A 1 114 ? -31.558 -3.332 1.343 1.00 94.62 114 LEU A CA 1
ATOM 876 C C . LEU A 1 114 ? -30.836 -4.348 0.446 1.00 94.62 114 LEU A C 1
ATOM 878 O O . LEU A 1 114 ? -31.103 -5.541 0.543 1.00 94.62 114 LEU A O 1
ATOM 882 N N . HIS A 1 115 ? -29.885 -3.888 -0.374 1.00 93.12 115 HIS A N 1
ATOM 883 C CA . HIS A 1 115 ? -29.149 -4.719 -1.333 1.00 93.12 115 HIS A CA 1
ATOM 884 C C . HIS A 1 115 ? -27.631 -4.702 -1.064 1.00 93.12 115 HIS A C 1
ATOM 886 O O . HIS A 1 115 ? -26.864 -4.142 -1.855 1.00 93.12 115 HIS A O 1
ATOM 892 N N . PRO A 1 116 ? -27.158 -5.287 0.054 1.00 93.31 116 PRO A N 1
ATOM 893 C CA . PRO A 1 116 ? -25.738 -5.305 0.376 1.00 93.31 116 PRO A CA 1
ATOM 894 C C . PRO A 1 116 ? -24.980 -6.291 -0.524 1.00 93.31 116 PRO A C 1
ATOM 896 O O . PRO A 1 116 ? -25.071 -7.506 -0.352 1.00 93.31 116 PRO A O 1
ATOM 899 N N . ILE A 1 117 ? -24.168 -5.771 -1.447 1.00 93.00 117 ILE A N 1
ATOM 900 C CA . ILE A 1 117 ? -23.216 -6.574 -2.225 1.00 93.00 117 ILE A CA 1
ATOM 901 C C . ILE A 1 117 ? -21.866 -6.516 -1.526 1.00 93.00 117 ILE A C 1
ATOM 903 O O . ILE A 1 117 ? -21.335 -5.439 -1.260 1.00 93.00 117 ILE A O 1
ATOM 907 N N . ARG A 1 118 ? -21.298 -7.678 -1.207 1.00 91.56 118 ARG A N 1
ATOM 908 C CA . ARG A 1 118 ? -19.962 -7.768 -0.609 1.00 91.56 118 ARG A CA 1
ATOM 909 C C . ARG A 1 118 ? -18.907 -8.032 -1.668 1.00 91.56 118 ARG A C 1
ATOM 911 O O . ARG A 1 118 ? -19.157 -8.723 -2.654 1.00 91.56 118 ARG A O 1
ATOM 918 N N . MET A 1 119 ? -17.711 -7.505 -1.428 1.00 87.50 119 MET A N 1
ATOM 919 C CA . MET A 1 119 ? -16.546 -7.818 -2.240 1.00 87.50 119 MET A CA 1
ATOM 920 C C . MET A 1 119 ? -16.277 -9.320 -2.188 1.00 87.50 119 MET A C 1
ATOM 922 O O . MET A 1 119 ? -16.297 -9.935 -1.119 1.00 87.50 119 MET A O 1
ATOM 926 N N . LYS A 1 120 ? -15.998 -9.912 -3.350 1.00 79.94 120 LYS A N 1
ATOM 927 C CA . LYS A 1 120 ? -15.532 -11.296 -3.414 1.00 79.94 120 LYS A CA 1
ATOM 928 C C . LYS A 1 120 ? -14.199 -11.369 -2.674 1.00 79.94 120 LYS A C 1
ATOM 930 O O . LYS A 1 120 ? -13.258 -10.663 -3.037 1.00 79.94 120 LYS A O 1
ATOM 935 N N . VAL A 1 121 ? -14.121 -12.198 -1.634 1.00 71.12 121 VAL A N 1
ATOM 936 C CA . VAL A 1 121 ? -12.836 -12.519 -1.011 1.00 71.12 121 VAL A CA 1
ATOM 937 C C . VAL A 1 121 ? -12.077 -13.342 -2.034 1.00 71.12 121 VAL A C 1
ATOM 939 O O . VAL A 1 121 ? -12.400 -14.498 -2.282 1.00 71.12 121 VAL A O 1
ATOM 942 N N . ILE A 1 122 ? -11.115 -12.712 -2.696 1.00 64.06 122 ILE A N 1
ATOM 943 C CA . ILE A 1 122 ? -10.193 -13.437 -3.552 1.00 64.06 122 ILE A CA 1
ATOM 944 C C . ILE A 1 122 ? -9.202 -14.106 -2.612 1.00 64.06 122 ILE A C 1
ATOM 946 O O . ILE A 1 122 ? -8.325 -13.462 -2.026 1.00 64.06 122 ILE A O 1
ATOM 950 N N . ASP A 1 123 ? -9.370 -15.408 -2.44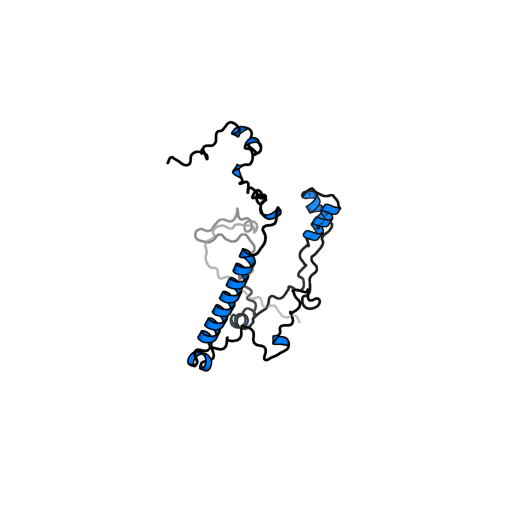0 1.00 59.84 123 ASP A N 1
ATOM 951 C CA . ASP A 1 123 ? -8.335 -16.231 -1.852 1.00 59.84 123 ASP A CA 1
ATOM 952 C C . ASP A 1 123 ? -7.191 -16.307 -2.855 1.00 59.84 123 ASP A C 1
ATOM 954 O O . ASP A 1 123 ? -7.228 -17.057 -3.829 1.00 59.84 123 ASP A O 1
ATOM 958 N N . HIS A 1 124 ? -6.155 -15.504 -2.603 1.00 56.22 124 HIS A N 1
ATOM 959 C CA . HIS A 1 124 ? -4.913 -15.481 -3.381 1.00 56.22 124 HIS A CA 1
ATOM 960 C C . HIS A 1 124 ? -4.221 -16.858 -3.462 1.00 56.22 124 HIS A C 1
ATOM 962 O O . HIS A 1 124 ? -3.282 -17.022 -4.234 1.00 56.22 124 HIS A O 1
ATOM 968 N N . ALA A 1 125 ? -4.668 -17.833 -2.661 1.00 56.75 125 ALA A N 1
ATOM 969 C CA . ALA A 1 125 ? -4.226 -19.221 -2.707 1.00 56.75 125 ALA A CA 1
ATOM 970 C C . ALA A 1 125 ? -4.940 -20.050 -3.792 1.00 56.75 125 ALA A C 1
ATOM 972 O O . ALA A 1 125 ? -4.305 -20.897 -4.410 1.00 56.75 125 ALA A O 1
ATOM 973 N N . THR A 1 126 ? -6.233 -19.810 -4.030 1.00 55.44 126 THR A N 1
ATOM 974 C CA . THR A 1 126 ? -7.098 -20.678 -4.854 1.00 55.44 126 THR A CA 1
ATOM 975 C C . THR A 1 126 ? -7.367 -20.088 -6.234 1.00 55.44 126 THR A C 1
ATOM 977 O O . THR A 1 126 ? -7.443 -20.815 -7.220 1.00 55.44 126 THR A O 1
ATOM 980 N N . HIS A 1 127 ? -7.473 -18.760 -6.323 1.00 51.22 127 HIS A N 1
ATOM 981 C CA . HIS A 1 127 ? -7.686 -18.052 -7.581 1.00 51.22 127 HIS A CA 1
ATOM 982 C C . HIS A 1 127 ? -6.683 -16.913 -7.698 1.00 51.22 127 HIS A C 1
ATOM 984 O O . HIS A 1 127 ? -6.961 -15.781 -7.285 1.00 51.22 127 HIS A O 1
ATOM 990 N N . PRO A 1 128 ? -5.492 -17.198 -8.242 1.00 50.81 128 PRO A N 1
ATOM 991 C CA . PRO A 1 128 ? -4.538 -16.154 -8.530 1.00 50.81 128 PRO A CA 1
ATOM 992 C C . PRO A 1 128 ? -5.149 -15.200 -9.565 1.00 50.81 128 PRO A C 1
ATOM 994 O O . PRO A 1 128 ? -5.308 -15.547 -10.733 1.00 50.81 128 PRO A O 1
ATOM 997 N N . THR A 1 129 ? -5.524 -13.985 -9.156 1.00 53.19 129 THR A N 1
ATOM 998 C CA . THR A 1 129 ? -5.800 -12.919 -10.130 1.00 53.19 129 THR A CA 1
ATOM 999 C C . THR A 1 129 ? -4.548 -12.708 -10.979 1.00 53.19 129 THR A C 1
ATOM 1001 O O . THR A 1 129 ? -3.445 -12.942 -10.486 1.00 53.19 129 THR A O 1
ATOM 1004 N N . PRO A 1 130 ? -4.645 -12.208 -12.220 1.00 54.28 130 PRO A N 1
ATOM 1005 C CA . PRO A 1 130 ? -3.466 -11.997 -13.065 1.00 54.28 130 PRO A CA 1
ATOM 1006 C C . PRO A 1 130 ? -2.387 -11.103 -12.419 1.00 54.28 130 PRO A C 1
ATOM 1008 O O . PRO A 1 130 ? -1.233 -11.143 -12.837 1.00 54.28 130 PRO A O 1
ATOM 1011 N N . CYS A 1 131 ? -2.719 -10.328 -11.373 1.00 49.50 131 CYS A N 1
ATOM 1012 C CA . CYS A 1 131 ? -1.732 -9.588 -10.583 1.00 49.50 131 CYS A CA 1
ATOM 1013 C C . CYS A 1 131 ? -1.294 -10.260 -9.264 1.00 49.50 131 CYS A C 1
ATOM 1015 O O . CYS A 1 131 ? -0.247 -9.875 -8.746 1.00 49.50 131 CYS A O 1
ATOM 1017 N N . SER A 1 132 ? -2.062 -11.226 -8.739 1.00 50.38 132 SER A N 1
ATOM 1018 C CA . SER A 1 132 ? -1.839 -11.898 -7.447 1.00 50.38 132 SER A CA 1
ATOM 1019 C C . SER A 1 132 ? -1.524 -13.390 -7.552 1.00 50.38 132 SER A C 1
ATOM 1021 O O . SER A 1 132 ? -1.248 -14.018 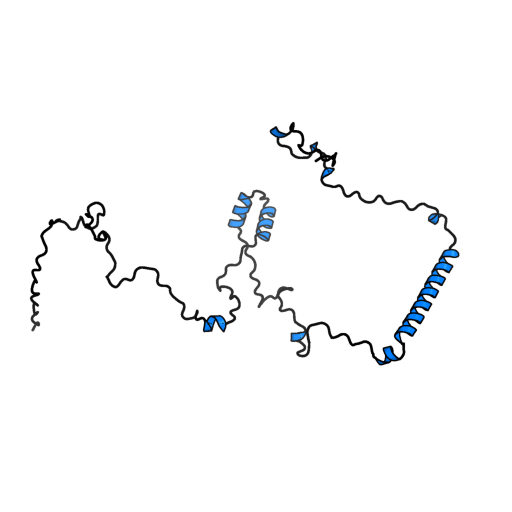-6.527 1.00 50.38 132 SER A O 1
ATOM 1023 N N . ALA A 1 133 ? -1.526 -13.969 -8.755 1.00 57.34 133 ALA A N 1
ATOM 1024 C CA . ALA A 1 133 ? -0.662 -15.105 -9.024 1.00 57.34 133 ALA A CA 1
ATOM 1025 C C . ALA A 1 133 ? 0.695 -14.764 -8.441 1.00 57.34 133 ALA A C 1
ATOM 1027 O O . ALA A 1 133 ? 1.200 -13.671 -8.709 1.00 57.34 133 ALA A O 1
ATOM 1028 N N . ARG A 1 134 ? 1.272 -15.660 -7.635 1.00 59.44 134 ARG A N 1
ATOM 1029 C CA . ARG A 1 134 ? 2.723 -15.660 -7.484 1.00 59.44 134 ARG A CA 1
ATOM 1030 C C . ARG A 1 134 ? 3.251 -15.689 -8.909 1.00 59.44 134 ARG A C 1
ATOM 1032 O O . ARG A 1 134 ? 3.131 -16.707 -9.584 1.00 59.44 134 ARG A O 1
ATOM 1039 N N . ARG A 1 135 ? 3.631 -14.514 -9.418 1.00 66.25 135 ARG A N 1
ATOM 1040 C CA . ARG A 1 135 ? 4.147 -14.377 -10.771 1.00 66.25 135 ARG A CA 1
ATOM 1041 C C . ARG A 1 135 ? 5.348 -15.290 -10.760 1.00 66.25 135 ARG A C 1
ATOM 1043 O O . ARG A 1 135 ? 6.172 -15.141 -9.865 1.00 66.25 135 ARG A O 1
ATOM 1050 N N . HIS A 1 136 ? 5.358 -16.269 -11.651 1.00 74.19 136 HIS A N 1
ATOM 1051 C CA . HIS A 1 136 ? 6.450 -17.219 -11.733 1.00 74.19 136 HIS A CA 1
ATOM 1052 C C . HIS A 1 136 ? 7.729 -16.411 -11.919 1.00 74.19 136 HIS A C 1
ATOM 1054 O O . HIS A 1 136 ? 7.894 -15.733 -12.939 1.00 74.19 136 HIS A O 1
ATOM 1060 N N . LEU A 1 137 ? 8.547 -16.354 -10.874 1.00 81.56 137 LEU A N 1
ATOM 1061 C CA . LEU A 1 137 ? 9.764 -15.574 -10.907 1.00 81.56 137 LEU A CA 1
ATOM 1062 C C . LEU A 1 137 ? 10.795 -16.401 -11.685 1.00 81.56 137 LEU A C 1
ATOM 1064 O O . LEU A 1 137 ? 10.820 -17.622 -11.546 1.00 81.56 137 LEU A O 1
ATOM 1068 N N . PRO A 1 138 ? 11.661 -15.788 -12.506 1.00 86.88 138 PRO A N 1
ATOM 1069 C CA . PRO A 1 138 ? 12.696 -16.542 -13.213 1.00 86.88 138 PRO A CA 1
ATOM 1070 C C . PRO A 1 138 ? 13.594 -17.358 -12.263 1.00 86.88 138 PRO A C 1
ATOM 1072 O O . PRO A 1 138 ? 13.978 -18.475 -12.592 1.00 86.88 138 PRO A O 1
ATOM 1075 N N . SER A 1 139 ? 13.827 -16.861 -11.040 1.00 86.81 139 SER A N 1
ATOM 1076 C CA . SER A 1 139 ? 14.531 -17.608 -9.981 1.00 86.81 139 SER A CA 1
ATOM 1077 C C . SER A 1 139 ? 13.811 -18.856 -9.480 1.00 86.81 139 SER A C 1
ATOM 1079 O O . SER A 1 139 ? 14.449 -19.708 -8.874 1.00 86.81 139 SER A O 1
ATOM 1081 N N . ASP A 1 140 ? 12.496 -18.955 -9.677 1.00 87.12 140 ASP A N 1
ATOM 1082 C CA . ASP A 1 140 ? 11.733 -20.143 -9.289 1.00 87.12 140 ASP A CA 1
ATOM 1083 C C . ASP A 1 140 ? 11.979 -21.295 -10.280 1.00 87.12 140 ASP A C 1
ATOM 1085 O O . ASP A 1 140 ? 11.797 -22.456 -9.925 1.00 87.12 140 ASP A O 1
ATOM 1089 N N . THR A 1 141 ? 12.395 -20.976 -11.516 1.00 86.81 141 THR A N 1
ATOM 1090 C CA . THR A 1 141 ? 12.689 -21.958 -12.580 1.00 86.81 141 THR A CA 1
ATOM 1091 C C . THR A 1 141 ? 14.157 -22.358 -12.570 1.00 86.81 141 THR A C 1
ATOM 1093 O O . THR A 1 141 ? 14.477 -23.543 -12.561 1.00 86.81 141 THR A O 1
ATOM 1096 N N . ASP A 1 142 ? 15.035 -21.355 -12.535 1.00 90.31 142 ASP A N 1
ATOM 1097 C CA . ASP A 1 142 ? 16.475 -21.519 -12.667 1.00 90.31 142 ASP A CA 1
ATOM 1098 C C . ASP A 1 142 ? 17.154 -21.078 -11.360 1.00 90.31 142 ASP A C 1
ATOM 1100 O O . ASP A 1 142 ? 17.240 -19.877 -11.085 1.00 90.31 142 ASP A O 1
ATOM 1104 N N . PRO A 1 143 ? 17.695 -22.010 -10.550 1.00 88.50 143 PRO A N 1
ATOM 1105 C CA . PRO A 1 143 ? 18.350 -21.677 -9.279 1.00 88.50 143 PRO A CA 1
ATOM 1106 C C . PRO A 1 143 ? 19.599 -20.797 -9.435 1.00 88.50 143 PRO A C 1
ATOM 1108 O O . PRO A 1 143 ? 20.062 -20.188 -8.474 1.00 88.50 143 PRO A O 1
ATOM 1111 N N . THR A 1 144 ? 20.169 -20.751 -10.640 1.00 93.00 144 THR A N 1
ATOM 1112 C CA . THR A 1 144 ? 21.333 -19.930 -11.001 1.00 93.00 144 THR A CA 1
ATOM 1113 C C . THR A 1 144 ? 20.945 -18.535 -11.491 1.00 93.00 144 THR A C 1
ATOM 1115 O O . THR A 1 144 ? 21.819 -17.686 -11.693 1.00 93.00 144 THR A O 1
ATOM 1118 N N . PHE A 1 145 ? 19.650 -18.268 -11.688 1.00 91.69 145 PHE A N 1
ATOM 1119 C CA . PHE A 1 145 ? 19.183 -16.972 -12.149 1.00 91.69 145 PHE A CA 1
ATOM 1120 C C . PHE A 1 145 ? 19.456 -15.903 -11.091 1.00 91.69 145 PHE A C 1
ATOM 1122 O O . PHE A 1 145 ? 18.992 -15.977 -9.954 1.00 91.69 145 PHE A O 1
ATOM 1129 N N . THR A 1 146 ? 20.188 -14.866 -11.491 1.00 90.75 146 THR A N 1
ATOM 1130 C CA . THR A 1 146 ? 20.519 -13.733 -10.627 1.00 90.75 146 THR A CA 1
ATOM 1131 C C . THR A 1 146 ? 19.776 -12.495 -11.108 1.00 90.75 146 THR A C 1
ATOM 1133 O O . THR A 1 146 ? 19.858 -12.121 -12.277 1.00 90.75 146 THR A O 1
ATOM 1136 N N . TYR A 1 147 ? 19.056 -11.837 -10.201 1.00 90.38 147 TYR A N 1
ATOM 1137 C CA . TYR A 1 147 ? 18.394 -10.570 -10.497 1.00 90.38 147 TYR A CA 1
ATOM 1138 C C . TYR A 1 147 ? 19.403 -9.427 -10.603 1.00 90.38 147 TYR A C 1
ATOM 1140 O O . TYR A 1 147 ? 20.350 -9.336 -9.826 1.00 90.38 147 TYR A O 1
ATOM 1148 N N . GLY A 1 148 ? 19.144 -8.503 -11.524 1.00 90.94 148 GLY A N 1
ATOM 1149 C CA . GLY A 1 148 ? 19.934 -7.288 -11.695 1.00 90.94 148 GLY A CA 1
ATOM 1150 C C . GLY A 1 148 ? 20.433 -7.116 -13.123 1.00 90.94 148 GLY A C 1
ATOM 1151 O O . GLY A 1 148 ? 20.099 -7.885 -14.021 1.00 90.94 148 GLY A O 1
ATOM 1152 N N . LYS A 1 149 ? 21.216 -6.058 -13.345 1.00 86.19 149 LYS A N 1
ATOM 1153 C CA . LYS A 1 149 ? 21.923 -5.863 -14.612 1.00 86.19 149 LYS A CA 1
ATOM 1154 C C . LYS A 1 149 ? 23.281 -6.557 -14.513 1.00 86.19 149 LYS A C 1
ATOM 1156 O O . LYS A 1 149 ? 23.993 -6.279 -13.548 1.00 86.19 149 LYS A O 1
ATOM 1161 N N . PRO A 1 150 ? 23.659 -7.416 -15.475 1.00 87.00 150 PRO A N 1
ATOM 1162 C CA . PRO A 1 150 ? 25.001 -7.973 -15.490 1.00 87.00 150 PRO A CA 1
ATOM 1163 C C . PRO A 1 150 ? 26.020 -6.838 -15.595 1.00 87.00 150 PRO A C 1
ATOM 1165 O O . PRO A 1 150 ? 25.764 -5.808 -16.230 1.00 87.00 150 PRO A O 1
ATOM 1168 N N . THR A 1 151 ? 27.178 -7.023 -14.967 1.00 88.75 151 THR A N 1
ATOM 1169 C CA . THR A 1 151 ? 28.281 -6.069 -15.065 1.00 88.75 151 THR A CA 1
ATOM 1170 C C . THR A 1 151 ? 28.649 -5.891 -16.533 1.00 88.75 151 THR A C 1
ATOM 1172 O O . THR A 1 151 ? 28.955 -6.862 -17.227 1.00 88.75 151 THR A O 1
ATOM 1175 N N . ARG A 1 152 ? 28.602 -4.647 -17.026 1.00 89.06 152 ARG A N 1
ATOM 1176 C CA . ARG A 1 152 ? 29.041 -4.339 -18.390 1.00 89.06 152 ARG A CA 1
ATOM 1177 C C . ARG A 1 152 ? 30.525 -4.717 -18.503 1.00 89.06 152 ARG A C 1
ATOM 1179 O O . ARG A 1 152 ? 31.303 -4.228 -17.683 1.00 89.06 152 ARG A O 1
ATOM 1186 N N . PRO A 1 153 ? 30.934 -5.535 -19.491 1.00 86.31 153 PRO A N 1
ATOM 1187 C CA . PRO A 1 153 ? 32.348 -5.811 -19.700 1.00 86.31 153 PRO A CA 1
ATOM 1188 C C . PRO A 1 153 ? 33.086 -4.494 -19.957 1.00 86.31 153 PRO A C 1
ATOM 1190 O O . PRO A 1 153 ? 32.562 -3.591 -20.619 1.00 86.31 153 PRO A O 1
ATOM 1193 N N . SER A 1 154 ? 34.291 -4.362 -19.406 1.00 88.50 154 SER A N 1
ATOM 1194 C CA . SER A 1 154 ? 35.147 -3.215 -19.696 1.00 88.50 154 SER A CA 1
ATOM 1195 C C . SER A 1 154 ? 35.483 -3.166 -21.190 1.00 88.50 154 SER A C 1
ATOM 1197 O O . SER A 1 154 ? 35.405 -4.170 -21.902 1.00 88.50 154 SER A O 1
ATOM 1199 N N . SER A 1 155 ? 35.842 -1.980 -21.684 1.00 90.50 155 SER A N 1
ATOM 1200 C CA . SER A 1 155 ? 36.340 -1.832 -23.053 1.00 90.50 155 SER A CA 1
ATOM 1201 C C . SER A 1 155 ? 37.560 -2.750 -23.249 1.00 90.50 155 SER A C 1
ATOM 1203 O O . SER A 1 155 ? 38.511 -2.629 -22.472 1.00 90.50 155 SER A O 1
ATOM 1205 N N . PRO A 1 156 ? 37.562 -3.666 -24.241 1.00 93.44 156 PRO A N 1
ATOM 1206 C CA . PRO A 1 156 ? 38.670 -4.591 -24.458 1.00 93.44 156 PRO A CA 1
ATOM 1207 C C . PRO A 1 156 ? 40.003 -3.855 -24.614 1.00 93.44 156 PRO A C 1
ATOM 1209 O O . PRO A 1 156 ? 40.165 -3.039 -25.523 1.00 93.44 156 PRO A O 1
ATOM 1212 N N . VAL A 1 157 ? 40.974 -4.165 -23.750 1.00 91.69 157 VAL A N 1
ATOM 1213 C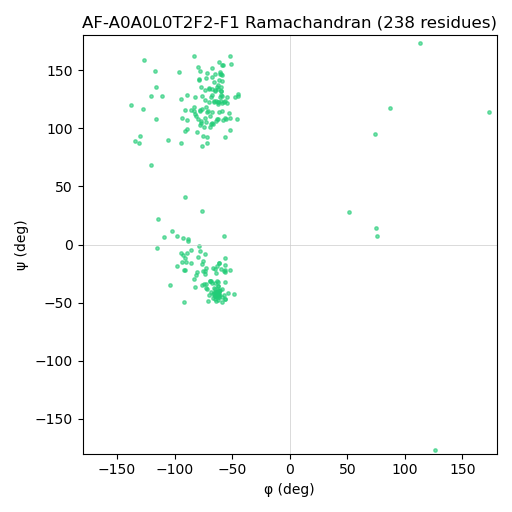 CA . VAL A 1 157 ? 42.231 -3.401 -23.681 1.00 91.69 157 VAL A CA 1
ATOM 1214 C C . VAL A 1 157 ? 43.025 -3.467 -24.988 1.00 91.69 157 VAL A C 1
ATOM 1216 O O . VAL A 1 157 ? 43.585 -2.466 -25.414 1.00 91.69 157 VAL A O 1
ATOM 1219 N N . GLY A 1 158 ? 42.997 -4.605 -25.692 1.00 94.88 158 GLY A N 1
ATOM 1220 C CA . GLY A 1 158 ? 43.679 -4.752 -26.982 1.00 94.88 158 GLY A CA 1
ATOM 1221 C C . GLY A 1 158 ? 43.149 -3.799 -28.059 1.00 94.88 158 GLY A C 1
ATOM 1222 O O . GLY A 1 158 ? 43.919 -3.315 -28.884 1.00 94.88 158 GLY A O 1
ATOM 1223 N N . LYS A 1 159 ? 41.852 -3.463 -28.024 1.00 94.06 159 LYS A N 1
ATOM 1224 C CA . LYS A 1 159 ? 41.252 -2.473 -28.933 1.00 94.06 159 LYS A CA 1
ATOM 1225 C C . LYS A 1 159 ? 41.640 -1.043 -28.565 1.00 94.06 159 LYS A C 1
ATOM 1227 O O . LYS A 1 159 ? 41.808 -0.217 -29.454 1.00 94.06 159 LYS A O 1
ATOM 1232 N N . LEU A 1 160 ? 41.809 -0.766 -27.272 1.00 92.19 160 LEU A N 1
ATOM 1233 C CA . LEU A 1 160 ? 42.320 0.523 -26.805 1.00 92.19 160 LEU A CA 1
ATOM 1234 C C . LEU A 1 160 ? 43.780 0.730 -27.226 1.00 92.19 160 LEU A C 1
ATOM 1236 O O . LEU A 1 160 ? 44.116 1.802 -27.698 1.00 92.19 160 LEU A O 1
ATOM 1240 N N . MET A 1 161 ? 44.618 -0.304 -27.116 1.00 94.44 161 MET A N 1
ATOM 1241 C CA . MET A 1 161 ? 46.046 -0.222 -27.458 1.00 94.44 161 MET A CA 1
ATOM 1242 C C . MET A 1 161 ? 46.325 -0.144 -28.965 1.00 94.44 161 MET A C 1
ATOM 1244 O O . MET A 1 161 ? 47.415 0.241 -29.365 1.00 94.44 161 MET A O 1
ATOM 1248 N N . SER A 1 162 ? 45.370 -0.552 -29.803 1.00 94.69 162 SER A N 1
ATOM 1249 C CA . SER A 1 162 ? 45.518 -0.584 -31.266 1.00 94.69 162 SER A CA 1
ATOM 1250 C C . SER A 1 162 ? 44.821 0.580 -31.981 1.00 94.69 162 SER A C 1
ATOM 1252 O O . SER A 1 162 ? 44.659 0.530 -33.203 1.00 94.69 162 SER A O 1
ATOM 1254 N N . ASP A 1 163 ? 44.373 1.598 -31.235 1.00 93.56 163 ASP A N 1
ATOM 1255 C CA . ASP A 1 163 ? 43.584 2.739 -31.726 1.00 93.56 163 ASP A CA 1
ATOM 1256 C C . ASP A 1 163 ? 42.351 2.324 -32.548 1.00 93.56 163 ASP A C 1
ATOM 1258 O O . ASP A 1 163 ? 41.875 3.043 -33.429 1.00 93.56 163 ASP A O 1
ATOM 1262 N N . HIS A 1 164 ? 41.803 1.140 -32.267 1.00 96.06 164 HIS A N 1
ATOM 1263 C CA . HIS A 1 164 ? 40.706 0.548 -33.032 1.00 96.06 164 HIS A CA 1
ATOM 1264 C C . HIS A 1 164 ? 39.481 1.468 -33.069 1.00 96.06 164 HIS A C 1
ATOM 1266 O O . HIS A 1 164 ? 38.872 1.658 -34.117 1.00 96.06 164 HIS A O 1
ATOM 1272 N N . TYR A 1 165 ? 39.134 2.066 -31.928 1.00 95.12 165 TYR A N 1
ATOM 1273 C CA . TYR A 1 165 ? 37.970 2.945 -31.813 1.00 95.12 165 TYR A CA 1
ATOM 1274 C C . TYR A 1 165 ? 38.144 4.269 -32.554 1.00 95.12 165 TYR A C 1
ATOM 1276 O O . TYR A 1 165 ? 37.164 4.801 -33.067 1.00 95.12 165 TYR A O 1
ATOM 1284 N N . GLN A 1 166 ? 39.375 4.779 -32.649 1.00 95.00 166 GLN A N 1
ATOM 1285 C CA . GLN A 1 166 ? 39.662 5.966 -33.448 1.00 95.00 166 GLN A CA 1
ATOM 1286 C C . GLN A 1 166 ? 39.461 5.664 -34.935 1.00 95.00 166 GLN A C 1
ATOM 1288 O O . GLN A 1 166 ? 38.755 6.397 -35.619 1.00 95.00 166 GLN A O 1
ATOM 1293 N N . ARG A 1 167 ? 39.982 4.529 -35.420 1.00 95.88 167 ARG A N 1
ATOM 1294 C CA . ARG A 1 167 ? 39.806 4.113 -36.823 1.00 95.88 167 ARG A CA 1
ATOM 1295 C C . ARG A 1 167 ? 38.339 3.890 -37.186 1.00 95.88 167 ARG A C 1
ATOM 1297 O O . ARG A 1 167 ? 37.911 4.304 -38.260 1.00 95.88 167 ARG A O 1
ATOM 1304 N N . GLU A 1 168 ? 37.568 3.255 -36.302 1.00 96.62 168 GLU A N 1
ATOM 1305 C CA . GLU A 1 168 ? 36.122 3.080 -36.494 1.00 96.62 168 GLU A CA 1
ATOM 1306 C C . GLU A 1 168 ? 35.384 4.420 -36.521 1.00 96.62 168 GLU A C 1
ATOM 1308 O O . GLU A 1 168 ? 34.501 4.614 -37.355 1.00 96.62 168 GLU A O 1
ATOM 1313 N N . TYR A 1 169 ? 35.754 5.347 -35.636 1.00 96.56 169 TYR A N 1
ATOM 1314 C CA . TYR A 1 169 ? 35.162 6.678 -35.592 1.00 96.56 169 TYR A CA 1
ATOM 1315 C C . TYR A 1 169 ? 35.447 7.464 -36.874 1.00 96.56 169 TYR A C 1
ATOM 1317 O O . TYR A 1 169 ? 34.516 7.974 -37.492 1.00 96.56 169 TYR A O 1
ATOM 1325 N N . ASP A 1 170 ? 36.702 7.498 -37.319 1.00 97.12 170 ASP A N 1
ATOM 1326 C CA . ASP A 1 170 ? 37.100 8.198 -38.541 1.00 97.12 170 ASP A CA 1
ATOM 1327 C C . ASP A 1 170 ? 36.396 7.613 -39.774 1.00 97.12 170 ASP A C 1
ATOM 1329 O O . ASP A 1 170 ? 35.937 8.352 -40.646 1.00 97.12 170 ASP A O 1
ATOM 1333 N N . ALA A 1 171 ? 36.250 6.285 -39.837 1.00 96.94 171 ALA A N 1
ATOM 1334 C CA . ALA A 1 171 ? 35.503 5.616 -40.898 1.00 96.94 171 ALA A CA 1
ATOM 1335 C C . ALA A 1 171 ? 34.005 5.968 -40.862 1.00 96.94 171 ALA A C 1
ATOM 1337 O O . ALA A 1 171 ? 33.419 6.279 -41.899 1.00 96.94 171 ALA A O 1
ATOM 1338 N N . ALA A 1 172 ? 33.386 5.969 -39.679 1.00 96.56 172 ALA A N 1
ATOM 1339 C CA . ALA A 1 172 ? 31.982 6.337 -39.514 1.00 96.56 172 ALA A CA 1
ATOM 1340 C C . ALA A 1 172 ? 31.722 7.814 -39.852 1.00 96.56 172 ALA A C 1
ATOM 1342 O O . ALA A 1 172 ? 30.693 8.138 -40.448 1.00 96.56 172 ALA A O 1
ATOM 1343 N N . MET A 1 173 ? 32.654 8.706 -39.505 1.00 96.12 173 MET A N 1
ATOM 1344 C CA . MET A 1 173 ? 32.586 10.124 -39.853 1.00 96.12 173 MET A CA 1
ATOM 1345 C C . MET A 1 173 ? 32.675 10.330 -41.361 1.00 96.12 173 MET A C 1
ATOM 1347 O O . MET A 1 173 ? 31.803 10.993 -41.916 1.00 96.12 173 MET A O 1
ATOM 1351 N N . LYS A 1 174 ? 33.632 9.678 -42.033 1.00 96.50 174 LYS A N 1
ATOM 1352 C CA . LYS A 1 174 ? 33.735 9.707 -43.500 1.00 96.50 174 LYS A CA 1
ATOM 1353 C C . LYS A 1 174 ? 32.451 9.229 -44.172 1.00 96.50 174 LYS A C 1
ATOM 1355 O O . LYS A 1 174 ? 31.922 9.919 -45.034 1.00 96.50 174 LYS A O 1
ATOM 1360 N N . MET A 1 175 ? 31.892 8.106 -43.721 1.00 95.94 175 MET A N 1
ATOM 1361 C CA . MET A 1 175 ? 30.625 7.589 -44.253 1.00 95.94 175 MET A CA 1
ATOM 1362 C C . MET A 1 175 ? 29.475 8.590 -44.084 1.00 95.94 175 MET A C 1
ATOM 1364 O O . MET A 1 175 ? 28.725 8.839 -45.026 1.00 95.94 175 MET A O 1
ATOM 1368 N N . ARG A 1 176 ? 29.350 9.207 -42.903 1.00 95.00 176 ARG A N 1
ATOM 1369 C CA . ARG A 1 176 ? 28.313 10.214 -42.636 1.00 95.00 176 ARG A CA 1
ATOM 1370 C C . ARG A 1 176 ? 28.499 11.468 -43.489 1.00 95.00 176 ARG A C 1
ATOM 1372 O O . ARG A 1 176 ? 27.515 12.020 -43.977 1.00 95.00 176 ARG A O 1
ATOM 1379 N N . GLU A 1 177 ? 29.734 11.926 -43.662 1.00 95.06 177 GLU A N 1
ATOM 1380 C CA . GLU A 1 177 ? 30.064 13.066 -44.519 1.00 95.06 177 GLU A CA 1
ATOM 1381 C C . GLU A 1 177 ? 29.732 12.773 -45.983 1.00 95.06 177 GLU A C 1
ATOM 1383 O O . GLU A 1 177 ? 29.111 13.603 -46.643 1.00 95.06 177 GLU A O 1
ATOM 1388 N N . GLU A 1 178 ? 30.052 11.577 -46.476 1.00 94.69 178 GLU A N 1
ATOM 1389 C CA . GLU A 1 178 ? 29.706 11.133 -47.827 1.00 94.69 178 GLU A CA 1
ATOM 1390 C C . GLU A 1 178 ? 28.193 11.019 -48.039 1.00 94.69 178 GLU A C 1
ATOM 1392 O O . GLU A 1 178 ? 27.688 11.379 -49.103 1.00 94.69 178 GLU A O 1
ATOM 1397 N N . GLU A 1 179 ? 27.446 10.504 -47.061 1.00 93.56 179 GLU A N 1
ATOM 1398 C CA . GLU A 1 179 ? 25.980 10.458 -47.107 1.00 93.56 179 GLU A CA 1
ATOM 1399 C C . GLU A 1 179 ? 25.376 11.862 -47.103 1.00 93.56 179 GLU A C 1
ATOM 1401 O O . GLU A 1 179 ? 24.488 12.157 -47.904 1.00 93.56 179 GLU A O 1
ATOM 1406 N N . HIS A 1 180 ? 25.885 12.752 -46.251 1.00 91.62 180 HIS A N 1
ATOM 1407 C CA . HIS A 1 180 ? 25.444 14.140 -46.193 1.00 91.62 180 HIS A CA 1
ATOM 1408 C C . HIS A 1 180 ? 25.767 14.889 -47.493 1.00 91.62 180 HIS A C 1
ATOM 1410 O O . HIS A 1 180 ? 24.908 15.588 -48.029 1.00 91.62 180 HIS A O 1
ATOM 1416 N N . ALA A 1 181 ? 26.961 14.695 -48.056 1.00 92.31 181 ALA A N 1
ATOM 1417 C CA . ALA A 1 181 ? 27.352 15.257 -49.345 1.00 92.31 181 ALA A CA 1
ATOM 1418 C C . ALA A 1 181 ? 26.463 14.733 -50.483 1.00 92.31 181 ALA A C 1
ATOM 1420 O O . ALA A 1 181 ? 25.999 15.519 -51.311 1.00 92.31 181 ALA A O 1
ATOM 1421 N N . ARG A 1 182 ? 26.148 13.430 -50.491 1.00 90.25 182 ARG A N 1
ATOM 1422 C CA . ARG A 1 182 ? 25.192 12.828 -51.436 1.00 90.25 182 ARG A CA 1
ATOM 1423 C C . ARG A 1 182 ? 23.790 13.417 -51.284 1.00 90.25 182 ARG A C 1
ATOM 1425 O O . ARG A 1 182 ? 23.158 13.735 -52.289 1.00 90.25 182 ARG A O 1
ATOM 1432 N N . ALA A 1 183 ? 23.311 13.604 -50.056 1.00 88.50 183 ALA A N 1
ATOM 1433 C CA . ALA A 1 183 ? 22.008 14.209 -49.786 1.00 88.50 183 ALA A CA 1
ATOM 1434 C C . ALA A 1 183 ? 21.950 15.678 -50.239 1.00 88.50 183 ALA A C 1
ATOM 1436 O O . ALA A 1 183 ? 20.983 16.081 -50.885 1.00 88.50 183 ALA A O 1
ATOM 1437 N N . LEU A 1 184 ? 23.000 16.462 -49.972 1.00 87.50 184 LEU A N 1
ATOM 1438 C CA . LEU A 1 184 ? 23.119 17.840 -50.453 1.00 87.50 184 LEU A CA 1
ATOM 1439 C C . LEU A 1 184 ? 23.146 17.904 -51.985 1.00 87.50 184 LEU A C 1
ATOM 1441 O O . LEU A 1 184 ? 22.404 18.693 -52.567 1.00 87.50 184 LEU A O 1
ATOM 1445 N N . ALA A 1 185 ? 23.926 17.045 -52.646 1.00 86.19 185 ALA A N 1
ATOM 1446 C CA . ALA A 1 185 ? 23.964 16.962 -54.108 1.00 86.19 185 ALA A CA 1
ATOM 1447 C C . ALA A 1 185 ? 22.605 16.550 -54.709 1.00 86.19 185 ALA A C 1
ATOM 1449 O O . ALA A 1 185 ? 22.198 17.053 -55.756 1.00 86.19 185 ALA A O 1
ATOM 1450 N N . ALA A 1 186 ? 21.852 15.677 -54.033 1.00 84.25 186 ALA A N 1
ATOM 1451 C CA . ALA A 1 186 ? 20.491 15.330 -54.437 1.00 84.25 186 ALA A CA 1
ATOM 1452 C C . ALA A 1 186 ? 19.498 16.495 -54.239 1.00 84.25 186 ALA A C 1
ATOM 1454 O O . ALA A 1 186 ? 18.552 16.635 -55.016 1.00 84.25 186 ALA A O 1
ATOM 1455 N N . MET A 1 187 ? 19.706 17.352 -53.231 1.00 74.56 187 MET A N 1
ATOM 1456 C CA . MET A 1 187 ? 18.888 18.550 -53.008 1.00 74.56 187 MET A CA 1
ATOM 1457 C C . MET A 1 187 ? 19.155 19.654 -54.039 1.00 74.56 187 MET A C 1
ATOM 1459 O O . MET A 1 187 ? 18.202 20.312 -54.458 1.00 74.56 187 MET A O 1
ATOM 1463 N N . THR A 1 188 ? 20.402 19.858 -54.479 1.00 69.81 188 THR A N 1
ATOM 1464 C CA . THR A 1 188 ? 20.742 20.899 -55.471 1.00 69.81 188 THR A CA 1
ATOM 1465 C C . THR A 1 188 ? 20.180 20.601 -56.861 1.00 69.81 188 THR A C 1
ATOM 1467 O O . THR A 1 188 ? 19.803 21.528 -57.575 1.00 69.81 188 THR A O 1
ATOM 1470 N N . HIS A 1 189 ? 20.060 19.324 -57.233 1.00 63.12 189 HIS A N 1
ATOM 1471 C CA . HIS A 1 189 ? 19.539 18.899 -58.536 1.00 63.12 189 HIS A CA 1
ATOM 1472 C C . HIS A 1 189 ? 18.033 18.610 -58.566 1.00 63.12 189 HIS A C 1
ATOM 1474 O O . HIS A 1 189 ? 17.517 18.164 -59.592 1.00 63.12 189 HIS A O 1
ATOM 1480 N N . ARG A 1 190 ? 17.291 18.870 -57.482 1.00 64.56 190 ARG A N 1
ATOM 1481 C CA . ARG A 1 190 ? 15.845 18.630 -57.471 1.00 64.56 190 ARG A CA 1
ATOM 1482 C C . ARG A 1 190 ? 15.122 19.756 -58.228 1.00 64.56 190 ARG A C 1
ATOM 1484 O O . ARG A 1 190 ? 15.141 20.897 -57.762 1.00 64.56 190 ARG A O 1
ATOM 1491 N N . PRO A 1 191 ? 14.454 19.482 -59.367 1.00 65.56 191 PRO A N 1
ATOM 1492 C CA . PRO A 1 191 ? 13.679 20.508 -60.052 1.00 65.56 191 PRO A CA 1
ATOM 1493 C C . PRO A 1 191 ? 12.555 20.978 -59.124 1.00 65.56 191 PRO A C 1
ATOM 1495 O O . PRO A 1 191 ? 11.746 20.172 -58.658 1.00 65.56 191 PRO A O 1
ATOM 1498 N N . ARG A 1 192 ? 12.515 22.285 -58.830 1.00 63.03 192 ARG A N 1
ATOM 1499 C CA . ARG A 1 192 ? 11.445 22.891 -58.027 1.00 63.03 192 ARG A CA 1
ATOM 1500 C C . ARG A 1 192 ? 10.109 22.633 -58.714 1.00 63.03 192 ARG A C 1
ATOM 15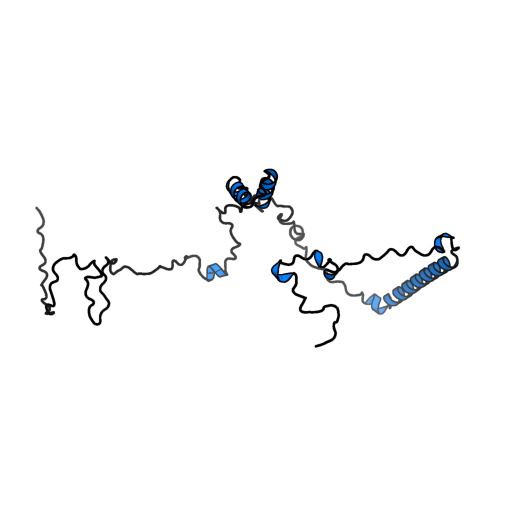02 O O . ARG A 1 192 ? 9.867 23.123 -59.817 1.00 63.03 192 ARG A O 1
ATOM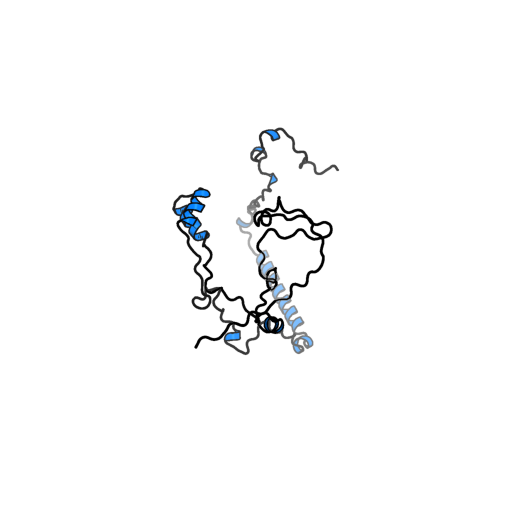 1509 N N . THR A 1 193 ? 9.237 21.867 -58.070 1.00 65.88 193 THR A N 1
ATOM 1510 C CA . THR A 1 193 ? 7.881 21.656 -58.581 1.00 65.88 193 THR A CA 1
ATOM 1511 C C . THR A 1 193 ? 7.013 22.869 -58.234 1.00 65.88 193 THR A C 1
ATOM 1513 O O . THR A 1 193 ? 7.257 23.542 -57.235 1.00 65.88 193 THR A O 1
ATOM 1516 N N . ARG A 1 194 ? 5.966 23.166 -59.021 1.00 59.50 194 ARG A N 1
ATOM 1517 C CA . ARG A 1 194 ? 5.057 24.307 -58.752 1.00 59.50 194 ARG A CA 1
ATOM 1518 C C . ARG A 1 194 ? 4.409 24.268 -57.354 1.00 59.50 194 ARG A C 1
ATOM 1520 O O . ARG A 1 194 ? 4.008 25.311 -56.854 1.00 59.50 194 ARG A O 1
ATOM 1527 N N . LYS A 1 195 ? 4.336 23.093 -56.713 1.00 59.62 195 LYS A N 1
ATOM 1528 C CA . LYS A 1 195 ? 3.808 22.921 -55.348 1.00 59.62 195 LYS A CA 1
ATOM 1529 C C . LYS A 1 195 ? 4.760 23.437 -54.257 1.00 59.62 195 LYS A C 1
ATOM 1531 O O . LYS A 1 195 ? 4.277 23.858 -53.215 1.00 59.62 195 LYS A O 1
ATOM 1536 N N . ASP A 1 196 ? 6.071 23.487 -54.511 1.00 58.00 196 ASP A N 1
ATOM 1537 C CA . ASP A 1 196 ? 7.070 23.996 -53.552 1.00 58.00 196 ASP A CA 1
ATOM 1538 C C . ASP A 1 196 ? 7.145 25.537 -53.511 1.00 58.00 196 ASP A C 1
ATOM 1540 O O . ASP A 1 196 ? 7.786 26.102 -52.629 1.00 58.00 196 ASP A O 1
ATOM 1544 N N . GLN A 1 197 ? 6.498 26.237 -54.455 1.00 60.06 197 GLN A N 1
ATOM 1545 C CA . GLN A 1 197 ? 6.352 27.704 -54.437 1.00 60.06 197 GLN A CA 1
ATOM 1546 C C . GLN A 1 197 ? 5.140 28.178 -53.618 1.00 60.06 197 GLN A C 1
ATOM 1548 O O . GLN A 1 197 ? 4.937 29.380 -53.456 1.00 60.06 197 GLN A O 1
ATOM 1553 N N . MET A 1 198 ? 4.319 27.256 -53.109 1.00 64.50 198 MET A N 1
ATOM 1554 C CA . MET A 1 198 ? 3.192 27.598 -52.248 1.00 64.50 198 MET A CA 1
ATOM 1555 C C . MET A 1 198 ? 3.693 27.780 -50.811 1.00 64.50 198 MET A C 1
ATOM 1557 O O . MET A 1 198 ? 4.349 26.898 -50.260 1.00 64.50 198 MET A O 1
ATOM 1561 N N . VAL A 1 199 ? 3.385 28.925 -50.196 1.00 64.31 199 VAL A N 1
ATOM 1562 C CA . VAL A 1 199 ? 3.696 29.182 -48.781 1.00 64.31 199 VAL A CA 1
ATOM 1563 C C . VAL A 1 199 ? 2.994 28.113 -47.930 1.00 64.31 199 VAL A C 1
ATOM 1565 O O . VAL A 1 199 ? 1.783 27.936 -48.092 1.00 64.31 199 VAL A O 1
ATOM 1568 N N . PRO A 1 200 ? 3.701 27.394 -47.033 1.00 65.69 200 PRO A N 1
ATOM 1569 C CA . PRO A 1 200 ? 3.065 26.431 -46.146 1.00 65.69 200 PRO A CA 1
ATOM 1570 C C . PRO A 1 200 ? 1.937 27.109 -45.370 1.00 65.69 200 PRO A C 1
ATOM 1572 O O . PRO A 1 200 ? 2.150 28.152 -44.747 1.00 65.69 200 PRO A O 1
ATOM 1575 N N . LEU A 1 201 ? 0.737 26.526 -45.415 1.00 66.69 201 LEU A N 1
ATOM 1576 C CA . LEU A 1 201 ? -0.403 27.008 -44.643 1.00 66.69 201 LEU A CA 1
ATOM 1577 C C . LEU A 1 201 ? -0.009 26.984 -43.162 1.00 66.69 201 LEU A C 1
ATOM 1579 O O . LEU A 1 201 ? 0.121 25.909 -42.576 1.00 66.69 201 LEU A O 1
ATOM 1583 N N . GLN A 1 202 ? 0.223 28.153 -42.560 1.00 67.88 202 GLN A N 1
ATOM 1584 C CA . GLN A 1 202 ? 0.536 28.227 -41.138 1.00 67.88 202 GLN A CA 1
ATOM 1585 C C . GLN A 1 202 ? -0.676 27.724 -40.358 1.00 67.88 202 GLN A C 1
ATOM 1587 O O . GLN A 1 202 ? -1.704 28.395 -40.283 1.00 67.88 202 GLN A O 1
ATOM 1592 N N . HIS A 1 203 ? -0.580 26.518 -39.803 1.00 63.94 203 HIS A N 1
ATOM 1593 C CA . HIS A 1 203 ? -1.610 26.017 -38.908 1.00 63.94 203 HIS A CA 1
ATOM 1594 C C . HIS A 1 203 ? -1.645 26.919 -37.667 1.00 63.94 203 HIS A C 1
ATOM 1596 O O . HIS A 1 203 ? -0.603 27.103 -37.025 1.00 63.94 203 HIS A O 1
ATOM 1602 N N . PRO A 1 204 ? -2.803 27.514 -37.325 1.00 65.56 204 PRO A N 1
ATOM 1603 C CA . PRO A 1 204 ? -2.901 28.349 -36.142 1.00 65.56 204 PRO A CA 1
ATOM 1604 C C . PRO A 1 204 ? -2.598 27.482 -34.920 1.00 65.56 204 PRO A C 1
ATOM 1606 O O . PRO A 1 204 ? -3.244 26.459 -34.690 1.00 65.56 204 PRO A O 1
ATOM 1609 N N . LYS A 1 205 ? -1.587 27.874 -34.139 1.00 63.47 205 LYS A N 1
ATOM 1610 C CA . LYS A 1 205 ? -1.279 27.201 -32.873 1.00 63.47 205 LYS A CA 1
ATOM 1611 C C . LYS A 1 205 ? -2.515 27.299 -31.964 1.00 63.47 205 LYS A C 1
ATOM 1613 O O . LYS A 1 205 ? -3.066 28.397 -31.843 1.00 63.47 205 LYS A O 1
ATOM 1618 N N . PRO A 1 206 ? -2.964 26.202 -31.328 1.00 61.66 206 PRO A N 1
ATOM 1619 C CA . PRO A 1 206 ? -4.109 26.250 -30.428 1.00 61.66 206 PRO A CA 1
ATOM 1620 C C . PRO A 1 206 ? -3.812 27.219 -29.278 1.00 61.66 206 PRO A C 1
ATOM 1622 O O . PRO A 1 206 ? -2.799 27.087 -28.588 1.00 61.66 206 PRO A O 1
ATOM 1625 N N . LYS A 1 207 ? -4.679 28.221 -29.092 1.00 62.94 207 LYS A N 1
ATOM 1626 C CA . LYS A 1 207 ? -4.574 29.170 -27.980 1.00 62.94 207 LYS A CA 1
ATOM 1627 C C . LYS A 1 207 ? -4.943 28.444 -26.687 1.00 62.94 207 LYS A C 1
ATOM 1629 O O . LYS A 1 207 ? -6.078 28.006 -26.523 1.00 62.94 207 LYS A O 1
ATOM 1634 N N . HIS A 1 208 ? -3.985 28.304 -25.778 1.00 55.06 208 HIS A N 1
ATOM 1635 C CA . HIS A 1 208 ? -4.234 27.821 -24.424 1.00 55.06 208 HIS A CA 1
ATOM 1636 C C . HIS A 1 208 ? -4.886 28.953 -23.614 1.00 55.06 208 HIS A C 1
ATOM 1638 O O . HIS A 1 208 ? -4.183 29.809 -23.077 1.00 55.06 208 HIS A O 1
ATOM 1644 N N . LEU A 1 209 ? -6.223 28.989 -23.571 1.00 56.16 209 LEU A N 1
ATOM 1645 C CA . LEU A 1 209 ? -6.966 29.988 -22.795 1.00 56.16 209 LEU A CA 1
ATOM 1646 C C . LEU A 1 209 ? -6.696 29.762 -21.301 1.00 56.16 209 LEU A C 1
ATOM 1648 O O . LEU A 1 209 ? -6.908 28.667 -20.772 1.00 56.16 209 LEU A O 1
ATOM 1652 N N . THR A 1 210 ? -6.195 30.787 -20.617 1.00 58.50 210 THR A N 1
ATOM 1653 C CA . THR A 1 210 ? -5.994 30.747 -19.160 1.00 58.50 210 THR A CA 1
ATOM 1654 C C . THR A 1 210 ? -7.306 31.083 -18.440 1.00 58.50 210 THR A C 1
ATOM 1656 O O . THR A 1 210 ? -8.222 31.645 -19.033 1.00 58.50 210 THR A O 1
ATOM 1659 N N . ILE A 1 211 ? -7.416 30.740 -17.150 1.00 55.97 211 ILE A N 1
ATOM 1660 C CA . ILE A 1 211 ? -8.628 30.912 -16.310 1.00 55.97 211 ILE A CA 1
ATOM 1661 C C . ILE A 1 211 ? -9.198 32.350 -16.353 1.00 55.97 211 ILE A C 1
ATOM 1663 O O . ILE A 1 211 ? -10.385 32.547 -16.100 1.00 55.97 211 ILE A O 1
ATOM 1667 N N . TYR A 1 212 ? -8.373 33.333 -16.717 1.00 54.41 212 TYR A N 1
ATOM 1668 C CA . TYR A 1 212 ? -8.690 34.759 -16.770 1.00 54.41 212 TYR A CA 1
ATOM 1669 C C . TYR A 1 212 ? -9.536 35.204 -17.972 1.00 54.41 212 TYR A C 1
ATOM 1671 O O . TYR A 1 212 ? -10.113 36.283 -17.916 1.00 54.41 212 TYR A O 1
ATOM 1679 N N . GLU A 1 213 ? -9.647 34.402 -19.035 1.00 57.09 213 GLU A N 1
ATOM 1680 C CA . GLU A 1 213 ? -10.495 34.730 -20.198 1.00 57.09 213 GLU A CA 1
ATOM 1681 C C . GLU A 1 213 ? -11.949 34.249 -20.047 1.00 57.09 213 GLU A C 1
ATOM 1683 O O . GLU A 1 213 ? -12.746 34.392 -20.974 1.00 57.09 213 GLU A O 1
ATOM 1688 N N . ARG A 1 214 ? -12.336 33.697 -18.885 1.00 58.53 214 ARG A N 1
ATOM 1689 C CA . ARG A 1 214 ? -13.760 33.486 -18.589 1.00 58.53 214 ARG A CA 1
ATOM 1690 C C . ARG A 1 214 ? -14.406 34.830 -18.288 1.00 58.53 214 ARG A C 1
ATOM 1692 O O . ARG A 1 214 ? -14.029 35.502 -17.332 1.00 58.53 214 ARG A O 1
ATOM 1699 N N . ASP A 1 215 ? -15.373 35.186 -19.122 1.00 60.81 215 ASP A N 1
ATOM 1700 C CA . ASP A 1 215 ? -16.118 36.436 -19.063 1.00 60.81 215 ASP A CA 1
ATOM 1701 C C . ASP A 1 215 ? -16.594 36.719 -17.625 1.00 60.81 215 ASP A C 1
ATOM 1703 O O . ASP A 1 215 ? -17.225 35.874 -16.986 1.00 60.81 215 ASP A O 1
ATOM 1707 N N . ALA A 1 216 ? -16.295 37.905 -17.083 1.00 61.72 216 ALA A N 1
ATOM 1708 C CA . ALA A 1 216 ? -16.551 38.228 -15.670 1.00 61.72 216 ALA A CA 1
ATOM 1709 C C . ALA A 1 216 ? -18.044 38.157 -15.284 1.00 61.72 216 ALA A C 1
ATOM 1711 O O . ALA A 1 216 ? -18.383 38.093 -14.102 1.00 61.72 216 ALA A O 1
ATOM 1712 N N . LYS A 1 217 ? -18.934 38.155 -16.284 1.00 61.38 217 LYS A N 1
ATOM 1713 C CA . LYS A 1 217 ? -20.388 37.997 -16.139 1.00 61.38 217 LYS A CA 1
ATOM 1714 C C . LYS A 1 217 ? -20.811 36.564 -15.803 1.00 61.38 217 LYS A C 1
ATOM 1716 O O . LYS A 1 217 ? -21.875 36.387 -15.219 1.00 61.38 217 LYS A O 1
ATOM 1721 N N . ASP A 1 218 ? -19.979 35.578 -16.134 1.00 63.56 218 ASP A N 1
ATOM 1722 C CA . ASP A 1 218 ? -20.238 34.150 -15.909 1.00 63.56 218 ASP A CA 1
ATOM 1723 C C . ASP A 1 218 ? -19.669 33.649 -14.569 1.00 63.56 218 ASP A C 1
ATOM 1725 O O . ASP A 1 218 ? -19.955 32.536 -14.121 1.00 63.56 218 ASP A O 1
ATOM 1729 N N . LEU A 1 219 ? -18.870 34.474 -13.881 1.00 68.44 219 LEU A N 1
ATOM 1730 C CA . LEU A 1 219 ? -18.386 34.162 -12.542 1.00 68.44 219 LEU A CA 1
ATOM 1731 C C . LEU A 1 219 ? -19.499 34.419 -11.521 1.00 68.44 219 LEU A C 1
ATOM 1733 O O . LEU A 1 219 ? -19.926 35.552 -11.298 1.00 68.44 219 LEU A O 1
ATOM 1737 N N . PHE A 1 220 ? -19.946 33.351 -10.858 1.00 73.75 220 PHE A N 1
ATOM 1738 C CA . PHE A 1 220 ? -20.933 33.427 -9.784 1.00 73.75 220 PHE A CA 1
ATOM 1739 C C . PHE A 1 220 ? -20.499 34.435 -8.706 1.00 73.75 220 PHE A C 1
ATOM 1741 O O . PHE A 1 220 ? -19.527 34.217 -7.981 1.00 73.75 220 PHE A O 1
ATOM 1748 N N . LYS A 1 221 ? -21.252 35.534 -8.577 1.00 76.69 221 LYS A N 1
ATOM 1749 C CA . LYS A 1 221 ? -21.080 36.554 -7.535 1.00 76.69 221 LYS A CA 1
ATOM 1750 C C . LYS A 1 221 ? -22.369 36.648 -6.723 1.00 76.69 221 LYS A C 1
ATOM 1752 O O . LYS A 1 221 ? -23.459 36.805 -7.279 1.00 76.69 221 LYS A O 1
ATOM 1757 N N . MET A 1 222 ? -22.255 36.543 -5.400 1.00 79.00 222 MET A N 1
ATOM 1758 C CA . MET A 1 222 ? -23.408 36.668 -4.504 1.00 79.00 222 MET A CA 1
ATOM 1759 C C . MET A 1 222 ? -24.070 38.056 -4.649 1.00 79.00 222 MET A C 1
ATOM 1761 O O . MET A 1 222 ? -23.352 39.038 -4.854 1.00 79.00 222 MET A O 1
ATOM 1765 N N . PRO A 1 223 ? -25.403 38.182 -4.470 1.00 80.06 223 PRO A N 1
ATOM 1766 C CA . PRO A 1 223 ? -26.144 39.420 -4.745 1.00 80.06 223 PRO A CA 1
ATOM 1767 C C . PRO A 1 223 ? -25.583 40.650 -4.027 1.00 80.06 223 PRO A C 1
ATOM 1769 O O . PRO A 1 223 ? -25.426 41.702 -4.633 1.00 80.06 223 PRO A O 1
ATOM 1772 N N . ARG A 1 224 ? -25.192 40.488 -2.757 1.00 84.00 224 ARG A N 1
ATOM 1773 C CA . ARG A 1 224 ? -24.647 41.563 -1.915 1.00 84.00 224 ARG A CA 1
ATOM 1774 C C . ARG A 1 224 ? -23.286 42.095 -2.385 1.00 84.00 224 ARG A C 1
ATOM 1776 O O . ARG A 1 224 ? -22.898 43.187 -1.994 1.00 84.00 224 ARG A O 1
ATOM 1783 N N . PHE A 1 225 ? -22.558 41.329 -3.194 1.00 77.25 225 PHE A N 1
ATOM 1784 C CA . PHE A 1 225 ? -21.207 41.674 -3.631 1.00 77.25 225 PHE A CA 1
ATOM 1785 C C . PHE A 1 225 ? -21.133 42.049 -5.112 1.00 77.25 225 PHE A C 1
ATOM 1787 O O . PHE A 1 225 ? -20.031 42.255 -5.612 1.00 77.25 225 PHE A O 1
ATOM 1794 N N . ARG A 1 226 ? -22.263 42.160 -5.829 1.00 80.00 226 ARG A N 1
ATOM 1795 C CA . ARG A 1 226 ? -22.265 42.528 -7.256 1.00 80.00 226 ARG A CA 1
ATOM 1796 C C . ARG A 1 226 ? -21.560 43.861 -7.501 1.00 80.00 226 ARG A C 1
ATOM 1798 O O . ARG A 1 226 ? -20.617 43.880 -8.290 1.00 80.00 226 ARG A O 1
ATOM 1805 N N . ASP A 1 227 ? -21.882 44.871 -6.700 1.00 80.88 227 ASP A N 1
ATOM 1806 C CA . ASP A 1 227 ? -21.404 46.251 -6.879 1.00 80.88 227 ASP A CA 1
ATOM 1807 C C . ASP A 1 227 ? -20.067 46.556 -6.183 1.00 80.88 227 ASP A C 1
ATOM 1809 O O . ASP A 1 227 ? -19.589 47.686 -6.215 1.00 80.88 227 ASP A O 1
ATOM 1813 N N . VAL A 1 228 ? -19.436 45.561 -5.545 1.00 79.94 228 VAL A N 1
ATOM 1814 C CA . VAL A 1 228 ? -18.132 45.755 -4.894 1.00 79.94 228 VAL A CA 1
ATOM 1815 C C . VAL A 1 228 ? -17.016 45.614 -5.940 1.00 79.94 228 VAL A C 1
ATOM 1817 O O . VAL A 1 228 ? -16.891 44.522 -6.521 1.00 79.94 228 VAL A O 1
ATOM 1820 N N . PRO A 1 229 ? -16.206 46.667 -6.189 1.00 76.31 229 PRO A N 1
ATOM 1821 C CA . PRO A 1 229 ? -15.077 46.593 -7.111 1.00 76.31 229 PRO A CA 1
ATOM 1822 C C . PRO A 1 229 ? -13.988 45.667 -6.557 1.00 76.31 229 PRO A C 1
ATOM 1824 O O . PRO A 1 229 ? -13.855 45.487 -5.343 1.00 76.31 229 PRO A O 1
ATOM 1827 N N . ALA A 1 230 ? -13.215 45.045 -7.447 1.00 72.69 230 ALA A N 1
ATOM 1828 C CA . ALA A 1 230 ? -12.070 44.247 -7.029 1.00 72.69 230 ALA A CA 1
ATOM 1829 C C . ALA A 1 230 ? -11.050 45.150 -6.320 1.00 72.69 230 ALA A C 1
ATOM 1831 O O . ALA A 1 230 ? -10.779 46.261 -6.756 1.00 72.69 230 ALA A O 1
ATOM 1832 N N . ARG A 1 231 ? -10.479 44.672 -5.211 1.00 69.62 231 ARG A N 1
ATOM 1833 C CA . ARG A 1 231 ? -9.479 45.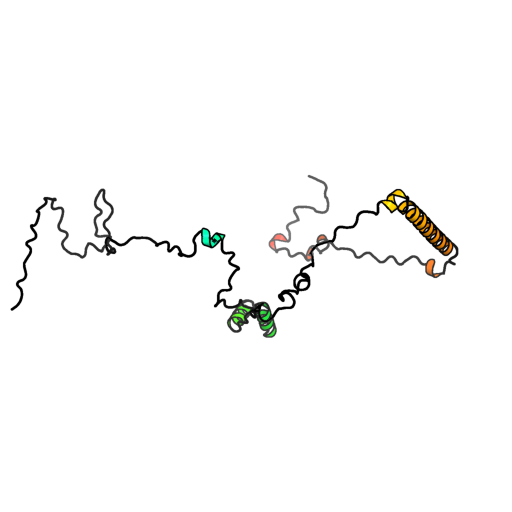433 -4.442 1.00 69.62 231 ARG A CA 1
ATOM 1834 C C . ARG A 1 231 ? -8.100 45.466 -5.115 1.00 69.62 231 ARG A C 1
ATOM 1836 O O . ARG A 1 231 ? -7.243 46.234 -4.699 1.00 69.62 231 ARG A O 1
ATOM 1843 N N . VAL A 1 232 ? -7.873 44.602 -6.101 1.00 62.84 232 VAL A N 1
ATOM 1844 C CA . VAL A 1 232 ? -6.587 44.457 -6.785 1.00 62.84 232 VAL A CA 1
ATOM 1845 C C . VAL A 1 232 ? -6.838 44.569 -8.279 1.00 62.84 232 VAL A C 1
ATOM 1847 O O . VAL A 1 232 ? -7.514 43.710 -8.840 1.00 62.84 232 VAL A O 1
ATOM 1850 N N . ASP A 1 233 ? -6.278 45.595 -8.912 1.00 60.72 233 ASP A N 1
ATOM 1851 C CA . ASP A 1 233 ? -6.308 45.755 -10.362 1.00 60.72 233 ASP A CA 1
ATOM 1852 C C . ASP A 1 233 ? -5.237 44.862 -10.993 1.00 60.72 233 ASP A C 1
ATOM 1854 O O . ASP A 1 233 ? -4.040 45.113 -10.894 1.00 60.72 233 ASP A O 1
ATOM 1858 N N . HIS A 1 234 ? -5.655 43.782 -11.654 1.00 59.81 234 HIS A N 1
ATOM 1859 C CA . HIS A 1 234 ? -4.730 42.823 -12.279 1.00 59.81 234 HIS A CA 1
ATOM 1860 C C . HIS A 1 234 ? -4.075 43.368 -13.562 1.00 59.81 234 HIS A C 1
ATOM 1862 O O . HIS A 1 234 ? -3.204 42.719 -14.135 1.00 59.81 234 HIS A O 1
ATOM 1868 N N . GLN A 1 235 ? -4.530 44.530 -14.041 1.00 56.44 235 GLN A N 1
ATOM 1869 C CA . GLN A 1 235 ? -4.153 45.105 -15.335 1.00 56.44 235 GLN A CA 1
ATOM 1870 C C . GLN A 1 235 ? -2.994 46.112 -15.253 1.00 56.44 235 GLN A C 1
ATOM 1872 O O . GLN A 1 235 ? -2.467 46.484 -16.296 1.00 56.44 235 GLN A O 1
ATOM 1877 N N . ASN A 1 236 ? -2.543 46.494 -14.051 1.00 50.38 236 ASN A N 1
ATOM 1878 C CA . ASN A 1 236 ? -1.350 47.324 -13.849 1.00 50.38 236 ASN A CA 1
ATOM 1879 C C . ASN A 1 236 ? -0.426 46.684 -12.795 1.00 50.38 236 ASN A C 1
ATOM 1881 O O . ASN A 1 236 ? -0.592 46.933 -11.603 1.00 50.38 236 ASN A O 1
ATOM 1885 N N . PRO A 1 237 ? 0.576 45.877 -13.188 1.00 51.53 237 PRO A N 1
ATOM 1886 C CA . PRO A 1 237 ? 1.529 45.269 -12.253 1.00 51.53 237 PRO A CA 1
ATOM 1887 C C . PRO A 1 237 ? 2.604 46.250 -11.733 1.00 51.53 237 PRO A C 1
ATOM 1889 O O . PRO A 1 237 ? 3.719 45.837 -11.429 1.00 51.53 237 PRO A O 1
ATOM 1892 N N . LEU A 1 238 ? 2.304 47.549 -11.638 1.00 48.62 238 LEU A N 1
ATOM 1893 C CA . LEU A 1 238 ? 3.250 48.584 -11.215 1.00 48.62 238 LEU A CA 1
ATOM 1894 C C . LEU A 1 238 ? 2.589 49.525 -10.203 1.00 48.62 238 LEU A C 1
ATOM 1896 O O . LEU A 1 238 ? 1.995 50.516 -10.609 1.00 48.62 238 LEU A O 1
ATOM 1900 N N . CYS A 1 239 ? 2.677 49.188 -8.913 1.00 38.34 239 CYS A N 1
ATOM 1901 C CA . CYS A 1 239 ? 3.003 50.095 -7.798 1.00 38.34 239 CYS A CA 1
ATOM 1902 C C . CYS A 1 239 ? 2.823 49.333 -6.468 1.00 38.34 239 CYS A C 1
ATOM 1904 O O . CYS A 1 239 ? 1.708 48.937 -6.127 1.00 38.34 239 CYS A O 1
ATOM 1906 N N . THR A 1 240 ? 3.918 49.111 -5.743 1.00 43.62 240 THR A N 1
ATOM 1907 C CA . THR A 1 240 ? 3.921 48.975 -4.275 1.00 43.62 240 THR A CA 1
ATOM 1908 C C . THR A 1 240 ? 4.061 50.351 -3.658 1.00 43.62 240 THR A C 1
ATOM 1910 O O . THR A 1 240 ? 4.910 51.100 -4.196 1.00 43.62 240 THR A O 1
#

InterPro domains:
  IPR029147 Cilia- and flagella-associated protein 77 [PF14825] (29-180)
  IPR029147 Cilia- and flagella-associated protein 77 [PTHR28617] (27-235)

Sequence (240 aa):
MLPSAHKKKSSAITSYAADFGRVSSSRGASNTLLVKSPVGKARPTCYTLPCDEHVYGKKVDRRPDETTAKVLTSWQTKQKSKNAVPSLDYVSMNKLTLHAGIVDPKGQYEHRKLHPIRMKVIDHATHPTPCSARRHLPSDTDPTFTYGKPTRPSSPVGKLMSDHYQREYDAAMKMREEEHARALAAMTHRPRTRKDQMVPLQHPKPKHLTIYERDAKDLFKMPRFRDVPARVDHQNPLCT

pLDDT: mean 75.42, std 17.94, range [35.88, 97.12]

Mean predicted aligned error: 21.66 Å

Organism: Allomyces macrogynus (strain ATCC 38327) (NCBI:txid578462)

Solvent-accessible surface area (backbone atoms only — not comparable to full-atom values): 16572 Å² total; per-residue (Å²): 143,79,87,82,82,84,80,80,80,77,81,81,78,85,73,92,69,83,90,76,72,91,77,82,65,88,73,43,60,58,39,73,88,68,52,78,70,56,85,98,52,79,69,78,78,43,62,92,71,76,62,92,87,62,79,87,76,82,82,80,82,73,61,91,72,74,39,70,68,50,57,73,71,51,86,76,71,89,74,77,61,95,80,66,76,63,58,71,31,63,68,64,40,52,52,50,30,52,74,71,68,42,79,49,71,67,54,38,52,52,50,44,68,76,51,74,45,58,42,80,80,73,49,59,86,81,51,49,46,97,84,49,34,81,67,85,47,68,53,77,78,37,87,83,54,72,89,78,80,78,82,77,79,73,80,61,63,72,44,66,76,65,48,44,64,56,55,52,48,55,52,52,49,51,52,51,50,52,50,49,51,51,51,50,56,55,58,74,70,52,78,84,50,82,73,75,74,53,78,78,81,78,74,78,75,83,79,82,80,56,88,82,75,58,59,78,86,76,56,92,65,60,82,92,53,64,88,58,76,77,94,68,68,88,88,58,97,77,82,133

Foldseek 3Di:
DDDDDDDDDDDPPPDDDDDDDDPPDPPQLLDPVSQDADPPDDGDDSDDDDDPPDDDDDDDPDDPCPDPVNVVPDPDDDDDDPPDDAAFDLVVLVVVCVVVVNPDPVSSVVSCVVDTHGDPPPPLVPDPDPVSVPPCDVCVVPVPDDDDDPDDDDDPVVCVVVVVVVVVVVVVVVVVVVVVVVVVVVVVPDPDDPVNPDDPDPDPDDDPDDPVPPDPVPPDDDPVCPPPDDPDDPPDPDDD

Radius of gyration: 47.55 Å; Cα contacts (8 Å, |Δi|>4): 69; chains: 1; bounding box: 79×92×138 Å